Protein AF-A0AA35T4D6-F1 (afdb_monomer_lite)

Structure (mmCIF, N/CA/C/O backbone):
data_AF-A0AA35T4D6-F1
#
_entry.id   AF-A0AA35T4D6-F1
#
loop_
_atom_site.group_PDB
_atom_site.id
_atom_site.type_symbol
_atom_site.label_atom_id
_atom_site.label_alt_id
_atom_site.label_comp_id
_atom_site.label_asym_id
_atom_site.label_entity_id
_atom_site.label_seq_id
_atom_site.pdbx_PDB_ins_code
_atom_site.Cartn_x
_atom_site.Cartn_y
_atom_site.Cartn_z
_atom_site.occupancy
_atom_site.B_iso_or_equiv
_atom_site.auth_seq_id
_atom_site.auth_comp_id
_atom_site.auth_asym_id
_atom_site.auth_atom_id
_atom_site.pdbx_PDB_model_num
ATOM 1 N N . MET A 1 1 ? -11.145 1.810 -1.920 1.00 93.44 1 MET A N 1
ATOM 2 C CA . MET A 1 1 ? -11.276 2.247 -3.334 1.00 93.44 1 MET A CA 1
ATOM 3 C C . MET A 1 1 ? -11.750 3.684 -3.501 1.00 93.44 1 MET A C 1
ATOM 5 O O . MET A 1 1 ? -11.041 4.428 -4.152 1.00 93.44 1 MET A O 1
ATOM 9 N N . HIS A 1 2 ? -12.889 4.110 -2.936 1.00 95.44 2 HIS A N 1
ATOM 10 C CA . HIS A 1 2 ? -13.418 5.465 -3.185 1.00 95.44 2 HIS A CA 1
ATOM 11 C C . HIS A 1 2 ? -12.400 6.595 -2.932 1.00 95.44 2 HIS A C 1
ATOM 13 O O . HIS A 1 2 ? -12.218 7.430 -3.809 1.00 95.44 2 HIS A O 1
ATOM 19 N N . LEU A 1 3 ? -11.686 6.555 -1.796 1.00 96.50 3 LEU A N 1
ATOM 20 C CA . LEU A 1 3 ? -10.633 7.524 -1.456 1.00 96.50 3 LEU A CA 1
ATOM 21 C C . LEU A 1 3 ? -9.499 7.568 -2.492 1.00 96.50 3 LEU A C 1
ATOM 23 O O . LEU A 1 3 ? -9.105 8.649 -2.905 1.00 96.50 3 LEU A O 1
ATOM 27 N N . ASN A 1 4 ? -9.037 6.407 -2.971 1.00 97.81 4 ASN A N 1
ATOM 28 C CA . ASN A 1 4 ? -8.034 6.333 -4.039 1.00 97.81 4 ASN A CA 1
ATOM 29 C C . ASN A 1 4 ? -8.511 7.078 -5.297 1.00 97.81 4 ASN A C 1
ATOM 31 O O . ASN A 1 4 ? -7.788 7.923 -5.810 1.00 97.81 4 ASN A O 1
ATOM 35 N N . ASN A 1 5 ? -9.744 6.820 -5.746 1.00 94.56 5 ASN A N 1
ATOM 36 C CA . ASN A 1 5 ? -10.278 7.429 -6.967 1.00 94.56 5 ASN A CA 1
ATOM 37 C C . ASN A 1 5 ? -10.377 8.958 -6.866 1.00 94.56 5 ASN A C 1
ATOM 39 O O . ASN A 1 5 ? -10.036 9.657 -7.814 1.00 94.56 5 ASN A O 1
ATOM 43 N N . ILE A 1 6 ? -10.855 9.485 -5.733 1.00 94.81 6 ILE A N 1
ATOM 44 C CA . ILE A 1 6 ? -10.972 10.941 -5.546 1.00 94.81 6 ILE A CA 1
ATOM 45 C C . ILE A 1 6 ? -9.616 11.615 -5.299 1.00 94.81 6 ILE A C 1
ATOM 47 O O . ILE A 1 6 ? -9.487 12.800 -5.572 1.00 94.81 6 ILE A O 1
ATOM 51 N N . ALA A 1 7 ? -8.606 10.864 -4.849 1.00 93.38 7 ALA A N 1
ATOM 52 C CA . ALA A 1 7 ? -7.221 11.318 -4.707 1.00 93.38 7 ALA A CA 1
ATOM 53 C C . ALA A 1 7 ? -6.391 11.158 -5.997 1.00 93.38 7 ALA A C 1
ATOM 55 O O . ALA A 1 7 ? -5.165 11.102 -5.934 1.00 93.38 7 ALA A O 1
ATOM 56 N N . GLY A 1 8 ? -7.051 11.002 -7.152 1.00 91.31 8 GLY A N 1
ATOM 57 C CA . GLY A 1 8 ? -6.400 10.929 -8.463 1.00 91.31 8 GLY A CA 1
ATOM 58 C C . GLY A 1 8 ? -5.759 9.581 -8.808 1.00 91.31 8 GLY A C 1
ATOM 59 O O . GLY A 1 8 ? -5.183 9.442 -9.883 1.00 91.31 8 GLY A O 1
ATOM 60 N N . ARG A 1 9 ? -5.871 8.560 -7.947 1.00 95.25 9 ARG A N 1
ATOM 61 C CA . ARG A 1 9 ? -5.262 7.247 -8.203 1.00 95.25 9 ARG A CA 1
ATOM 62 C C . ARG A 1 9 ? -6.000 6.481 -9.291 1.00 95.25 9 ARG A C 1
ATOM 64 O O . ARG A 1 9 ? -7.231 6.498 -9.358 1.00 95.25 9 ARG A O 1
ATOM 71 N N . THR A 1 10 ? -5.252 5.748 -10.110 1.00 95.50 10 THR A N 1
ATOM 72 C CA . THR A 1 10 ? -5.794 5.055 -11.279 1.00 95.50 10 THR A CA 1
ATOM 73 C C . THR A 1 10 ? -4.974 3.831 -11.671 1.00 95.50 10 THR A C 1
ATOM 75 O O . THR A 1 10 ? -3.776 3.759 -11.429 1.00 95.50 10 THR A O 1
ATOM 78 N N . TYR A 1 11 ? -5.625 2.862 -12.314 1.00 95.06 11 TYR A N 1
ATOM 79 C CA . TYR A 1 11 ? -4.962 1.682 -12.878 1.00 95.06 11 TYR A CA 1
ATOM 80 C C . TYR A 1 11 ? -4.211 1.982 -14.186 1.00 95.06 11 TYR A C 1
ATOM 82 O O . TYR A 1 11 ? -3.393 1.179 -14.620 1.00 95.06 11 TYR A O 1
ATOM 90 N N . ASN A 1 12 ? -4.490 3.129 -14.817 1.00 94.81 12 ASN A N 1
ATOM 91 C CA . ASN A 1 12 ? -3.873 3.524 -16.087 1.00 94.81 12 ASN A CA 1
ATOM 92 C C . ASN A 1 12 ? -2.450 4.081 -15.928 1.00 94.81 12 ASN A C 1
ATOM 94 O O . ASN A 1 12 ? -1.718 4.151 -16.911 1.00 94.81 12 ASN A O 1
ATOM 98 N N . ASP A 1 13 ? -2.069 4.491 -14.718 1.00 92.38 13 ASP A N 1
ATOM 99 C CA . ASP A 1 13 ? -0.739 5.005 -14.399 1.00 92.38 13 ASP A CA 1
ATOM 100 C C . ASP A 1 13 ? -0.194 4.266 -13.173 1.00 92.38 13 ASP A C 1
ATOM 102 O O . ASP A 1 13 ? -0.667 4.454 -12.052 1.00 92.38 13 ASP A O 1
ATOM 106 N N . LEU A 1 14 ? 0.821 3.425 -13.386 1.00 93.94 14 LEU A N 1
ATOM 107 C CA . LEU A 1 14 ? 1.431 2.624 -12.322 1.00 93.94 14 LEU A CA 1
ATOM 108 C C . LEU A 1 14 ? 2.142 3.478 -11.261 1.00 93.94 14 LEU A C 1
ATOM 110 O O . LEU A 1 14 ? 2.320 3.022 -10.132 1.00 93.94 14 LEU A O 1
ATOM 114 N N . ASN A 1 15 ? 2.517 4.721 -11.578 1.00 90.88 15 ASN A N 1
ATOM 115 C CA . ASN A 1 15 ? 3.083 5.648 -10.595 1.00 90.88 15 ASN A CA 1
ATOM 116 C C . ASN A 1 15 ? 2.027 6.226 -9.649 1.00 90.88 15 ASN A C 1
ATOM 118 O O . ASN A 1 15 ? 2.357 6.663 -8.544 1.00 90.88 15 ASN A O 1
ATOM 122 N N . GLN A 1 16 ? 0.758 6.160 -10.052 1.00 93.69 16 GLN A N 1
ATOM 123 C CA . GLN A 1 16 ? -0.408 6.611 -9.298 1.00 93.69 16 GLN A CA 1
ATOM 124 C C . GLN A 1 16 ? -1.381 5.459 -9.037 1.00 93.69 16 GLN A C 1
ATOM 126 O O . GLN A 1 16 ? -2.598 5.655 -8.978 1.00 93.69 16 GLN A O 1
ATOM 131 N N . TYR A 1 17 ? -0.849 4.251 -8.862 1.00 97.31 17 TYR A N 1
ATOM 132 C CA . TYR A 1 17 ? -1.662 3.072 -8.604 1.00 97.31 17 TYR A CA 1
ATOM 133 C C . TYR A 1 17 ? -2.448 3.211 -7.287 1.00 97.31 17 TYR A C 1
ATOM 135 O O . TYR A 1 17 ? -1.981 3.872 -6.349 1.00 97.31 17 TYR A O 1
ATOM 143 N N . PRO A 1 18 ? -3.649 2.614 -7.174 1.00 98.56 18 PRO A N 1
ATOM 144 C CA . PRO A 1 18 ? -4.380 2.603 -5.915 1.00 98.56 18 PRO A CA 1
ATOM 145 C C . PRO A 1 18 ? -3.572 1.943 -4.789 1.00 98.56 18 PRO A C 1
ATOM 147 O O . PRO A 1 18 ? -2.977 0.886 -4.979 1.00 98.56 18 PRO A O 1
ATOM 150 N N . VAL A 1 19 ? -3.612 2.542 -3.599 1.00 98.50 19 VAL A N 1
ATOM 151 C CA . VAL A 1 19 ? -2.855 2.087 -2.422 1.00 98.50 19 VAL A CA 1
ATOM 152 C C . VAL A 1 19 ? -3.799 1.496 -1.386 1.00 98.50 19 VAL A C 1
ATOM 154 O O . VAL A 1 19 ? -4.868 2.060 -1.122 1.00 98.50 19 VAL A O 1
ATOM 157 N N . PHE A 1 20 ? -3.419 0.362 -0.803 1.00 98.69 20 PHE A N 1
ATOM 158 C CA . PHE A 1 20 ? -4.115 -0.308 0.291 1.00 98.69 20 PHE A CA 1
ATOM 159 C C . PHE A 1 20 ? -3.159 -0.566 1.456 1.00 98.69 20 PHE A C 1
ATOM 161 O O . PHE A 1 20 ? -1.968 -0.759 1.242 1.00 98.69 20 PHE A O 1
ATOM 168 N N . PRO A 1 21 ? -3.660 -0.584 2.697 1.00 98.50 21 PRO A N 1
ATOM 169 C CA . PRO A 1 21 ? -2.814 -0.849 3.844 1.00 98.50 21 PRO A CA 1
ATOM 170 C C . PRO A 1 21 ? -2.410 -2.324 3.899 1.00 98.50 21 PRO A C 1
ATOM 172 O O . PRO A 1 21 ? -3.234 -3.197 3.619 1.00 98.50 21 PRO A O 1
ATOM 175 N N . TRP A 1 22 ? -1.214 -2.616 4.408 1.00 98.56 22 TRP A N 1
ATOM 176 C CA . TRP A 1 22 ? -1.014 -3.880 5.129 1.00 98.56 22 TRP A CA 1
ATOM 177 C C . TRP A 1 22 ? -2.069 -4.007 6.236 1.00 98.56 22 TRP A C 1
ATOM 179 O O . TRP A 1 22 ? -2.434 -3.017 6.860 1.00 98.56 22 TRP A O 1
ATOM 189 N N . VAL A 1 23 ? -2.617 -5.192 6.487 1.00 98.50 23 VAL A N 1
ATOM 190 C CA . VAL A 1 23 ? -3.635 -5.366 7.544 1.00 98.50 23 VAL A CA 1
ATOM 191 C C . VAL A 1 23 ? -3.112 -6.257 8.655 1.00 98.50 23 VAL A C 1
ATOM 193 O O . VAL A 1 23 ? -3.221 -5.905 9.828 1.00 98.50 23 VAL A O 1
ATOM 196 N N . LEU A 1 24 ? -2.524 -7.383 8.267 1.00 98.31 24 LEU A N 1
ATOM 197 C CA . LEU A 1 24 ? -2.001 -8.396 9.169 1.00 98.31 24 LEU A CA 1
ATOM 198 C C . LEU A 1 24 ? -0.494 -8.224 9.379 1.00 98.31 24 LEU A C 1
ATOM 200 O O . LEU A 1 24 ? 0.199 -7.691 8.511 1.00 98.31 24 LEU A O 1
ATOM 204 N N . VAL A 1 25 ? -0.003 -8.710 10.518 1.00 97.25 25 VAL A N 1
ATOM 205 C CA . VAL A 1 25 ? 1.431 -8.805 10.843 1.00 97.25 25 VAL A CA 1
ATOM 206 C C . VAL A 1 25 ? 1.890 -10.238 11.112 1.00 97.25 25 VAL A C 1
ATOM 208 O O . VAL A 1 25 ? 3.095 -10.486 11.155 1.00 97.25 25 VAL A O 1
ATOM 211 N N . ASP A 1 26 ? 0.950 -11.173 11.278 1.00 96.69 26 ASP A N 1
ATOM 212 C CA . ASP A 1 26 ? 1.240 -12.589 11.486 1.00 96.69 26 ASP A CA 1
ATOM 213 C C . ASP A 1 26 ? 1.134 -13.383 10.178 1.00 96.69 26 ASP A C 1
ATOM 215 O O . ASP A 1 26 ? 0.049 -13.669 9.659 1.00 96.69 26 ASP A O 1
ATOM 219 N N . PHE A 1 27 ? 2.299 -13.756 9.657 1.00 97.12 27 PHE A N 1
ATOM 220 C CA . PHE A 1 27 ? 2.440 -14.576 8.457 1.00 97.12 27 PHE A CA 1
ATOM 221 C C . PHE A 1 27 ? 3.224 -15.875 8.717 1.00 97.12 27 PHE A C 1
ATOM 223 O O . PHE A 1 27 ? 3.594 -16.560 7.763 1.00 97.12 27 PHE A O 1
ATOM 230 N N . GLU A 1 28 ? 3.482 -16.221 9.985 1.00 95.88 28 GLU A N 1
ATOM 231 C CA . GLU A 1 28 ? 4.310 -17.377 10.371 1.00 95.88 28 GLU A CA 1
ATOM 232 C C . GLU A 1 28 ? 3.555 -18.431 11.195 1.00 95.88 28 GLU A C 1
ATOM 234 O O . GLU A 1 28 ? 3.942 -19.611 11.169 1.00 95.88 28 GLU A O 1
ATOM 239 N N . SER A 1 29 ? 2.496 -18.032 11.907 1.00 96.62 29 SER A N 1
ATOM 240 C CA . SER A 1 29 ? 1.661 -18.943 12.692 1.00 96.62 29 SER A CA 1
ATOM 241 C C . SER A 1 29 ? 0.913 -19.948 11.816 1.00 96.62 29 SER A C 1
ATOM 243 O O . SER A 1 29 ? 0.544 -19.662 10.676 1.00 96.62 29 SER A O 1
ATOM 245 N N . GLU A 1 30 ? 0.676 -21.140 12.370 1.00 96.81 30 GLU A N 1
ATOM 246 C CA . GLU A 1 30 ? -0.099 -22.207 11.714 1.00 96.81 30 GLU A CA 1
ATOM 247 C C . GLU A 1 30 ? -1.586 -21.841 11.578 1.00 96.81 30 GLU A C 1
ATOM 249 O O . GLU A 1 30 ? -2.239 -22.234 10.616 1.00 96.81 30 GLU A O 1
ATOM 254 N N . GLU A 1 31 ? -2.115 -21.067 12.527 1.00 96.00 31 GLU A N 1
ATOM 255 C CA . GLU A 1 31 ? -3.498 -20.595 12.552 1.00 96.00 31 GLU A CA 1
ATOM 256 C C . GLU A 1 31 ? -3.521 -19.079 12.766 1.00 96.00 31 GLU A C 1
ATOM 258 O O . GLU A 1 31 ? -2.655 -18.534 13.452 1.00 96.00 31 GLU A O 1
ATOM 263 N N . LEU A 1 32 ? -4.520 -18.407 12.188 1.00 97.00 32 LEU A N 1
ATOM 264 C CA . LEU A 1 32 ? -4.717 -16.965 12.318 1.00 97.00 32 LEU A CA 1
ATOM 265 C C . LEU A 1 32 ? -6.018 -16.675 13.073 1.00 97.00 32 LEU A C 1
ATOM 267 O O . LEU A 1 32 ? -7.109 -16.944 12.566 1.00 97.00 32 LEU A O 1
ATOM 271 N N . ASP A 1 33 ? -5.905 -16.076 14.258 1.00 95.44 33 ASP A N 1
ATOM 272 C CA . ASP A 1 33 ? -7.053 -15.636 15.052 1.00 95.44 33 ASP A CA 1
ATOM 273 C C . ASP A 1 33 ? -7.334 -14.142 14.830 1.00 95.44 33 ASP A C 1
ATOM 275 O O . ASP A 1 33 ? -6.686 -13.271 15.404 1.00 95.44 33 ASP A O 1
ATOM 279 N N . LEU A 1 34 ? -8.350 -13.834 14.019 1.00 95.19 34 LEU A N 1
ATOM 280 C CA . LEU A 1 34 ? -8.781 -12.453 13.756 1.00 95.19 34 LEU A CA 1
ATOM 281 C C . LEU A 1 34 ? -9.451 -11.770 14.962 1.00 95.19 34 LEU A C 1
ATOM 283 O O . LEU A 1 34 ? -9.830 -10.601 14.862 1.00 95.19 34 LEU A O 1
ATOM 287 N N . THR A 1 35 ? -9.641 -12.475 16.081 1.00 93.81 35 THR A N 1
ATOM 288 C CA . THR A 1 35 ? -10.112 -11.877 17.336 1.00 93.81 35 THR A CA 1
ATOM 289 C C . THR A 1 35 ? -8.975 -11.339 18.200 1.00 93.81 35 THR A C 1
ATOM 291 O O . THR A 1 35 ? -9.238 -10.503 19.066 1.00 93.81 35 THR A O 1
ATOM 294 N N . ASP A 1 36 ? -7.729 -11.750 17.942 1.00 96.44 36 ASP A N 1
ATOM 295 C CA . ASP A 1 36 ? -6.546 -11.227 18.618 1.00 96.44 36 ASP A CA 1
ATOM 296 C C . ASP A 1 36 ? -6.116 -9.888 17.989 1.00 96.44 36 ASP A C 1
ATOM 298 O O . ASP A 1 36 ? -5.698 -9.851 16.833 1.00 96.44 36 ASP A O 1
ATOM 302 N N . PRO A 1 37 ? -6.150 -8.759 18.722 1.00 95.25 37 PRO A N 1
ATOM 303 C CA . PRO A 1 37 ? -5.627 -7.489 18.223 1.00 95.25 37 PRO A CA 1
ATOM 304 C C . PRO A 1 37 ? -4.150 -7.551 17.803 1.00 95.25 37 PRO A C 1
ATOM 306 O O . PRO A 1 37 ? -3.723 -6.731 16.994 1.00 95.25 37 PRO A O 1
ATOM 309 N N . GLY A 1 38 ? -3.372 -8.494 18.347 1.00 96.50 38 GLY A N 1
ATOM 310 C CA . GLY A 1 38 ? -1.945 -8.659 18.078 1.00 96.50 38 GLY A CA 1
ATOM 311 C C . GLY A 1 38 ? -1.604 -9.107 16.656 1.00 96.50 38 GLY A C 1
ATOM 312 O O . GLY A 1 38 ? -0.477 -8.877 16.219 1.00 96.50 38 GLY A O 1
ATOM 313 N N . VAL A 1 39 ? -2.554 -9.687 15.911 1.00 97.50 39 VAL A N 1
ATOM 314 C CA . VAL A 1 39 ? -2.317 -10.098 14.514 1.00 97.50 39 VAL A CA 1
ATOM 315 C C . VAL A 1 39 ? -2.481 -8.953 13.519 1.00 97.50 39 VAL A C 1
ATOM 317 O O . VAL A 1 39 ? -2.137 -9.110 12.346 1.00 97.50 39 VAL A O 1
ATOM 320 N N . PHE A 1 40 ? -2.995 -7.803 13.959 1.00 98.44 40 PHE A N 1
ATOM 321 C CA . PHE A 1 40 ? -3.205 -6.627 13.123 1.00 98.44 40 PHE A CA 1
ATOM 322 C C . PHE A 1 40 ? -2.068 -5.627 13.278 1.00 98.44 40 PHE A C 1
ATOM 324 O O . PHE A 1 40 ? -1.476 -5.473 14.346 1.00 98.44 40 PHE A O 1
ATOM 331 N N . ARG A 1 41 ? -1.786 -4.894 12.203 1.00 97.44 41 ARG A N 1
ATOM 332 C CA . ARG A 1 41 ? -0.792 -3.824 12.262 1.00 97.44 41 ARG A CA 1
ATOM 333 C C . ARG A 1 41 ? -1.311 -2.615 13.037 1.00 97.44 41 ARG A C 1
ATOM 335 O O . ARG A 1 41 ? -2.517 -2.383 13.134 1.00 97.44 41 ARG A O 1
ATOM 342 N N . ASP A 1 42 ? -0.393 -1.761 13.469 1.00 98.12 42 ASP A N 1
ATOM 343 C CA . ASP A 1 42 ? -0.746 -0.467 14.041 1.00 98.12 42 ASP A CA 1
ATOM 344 C C . ASP A 1 42 ? -1.064 0.539 12.918 1.00 98.12 42 ASP A C 1
ATOM 346 O O . ASP A 1 42 ? -0.173 1.056 12.236 1.00 98.12 42 ASP A O 1
ATOM 350 N N . PHE A 1 43 ? -2.355 0.828 12.724 1.00 98.56 43 PHE A N 1
ATOM 351 C CA . PHE A 1 43 ? -2.842 1.783 11.719 1.00 98.56 43 PHE A CA 1
ATOM 352 C C . PHE A 1 43 ? -2.512 3.245 12.052 1.00 98.56 43 PHE A C 1
ATOM 354 O O . PHE A 1 43 ? -2.643 4.103 11.179 1.00 98.56 43 PHE A O 1
ATOM 361 N N . THR A 1 44 ? -2.077 3.551 13.280 1.00 98.19 44 THR A N 1
ATOM 362 C CA . THR A 1 44 ? -1.653 4.908 13.665 1.00 98.19 44 THR A CA 1
ATOM 363 C C . THR A 1 44 ? -0.261 5.263 13.160 1.00 98.19 44 THR A C 1
ATOM 365 O O . THR A 1 44 ? 0.098 6.445 13.152 1.00 98.19 44 THR A O 1
ATOM 368 N N . LYS A 1 45 ? 0.494 4.257 12.706 1.00 98.00 45 LYS A N 1
ATOM 369 C CA . LYS A 1 45 ? 1.861 4.385 12.217 1.00 98.00 45 LYS A CA 1
ATOM 370 C C . LYS A 1 45 ? 1.960 4.064 10.723 1.00 98.00 45 LYS A C 1
ATOM 372 O O . LYS A 1 45 ? 1.238 3.191 10.227 1.00 98.00 45 LYS A O 1
ATOM 377 N N . PRO A 1 46 ? 2.882 4.714 9.996 1.00 97.50 46 PRO A N 1
ATOM 378 C CA . PRO A 1 46 ? 3.214 4.307 8.639 1.00 97.50 46 PRO A CA 1
ATOM 379 C C . PRO A 1 46 ? 3.863 2.920 8.634 1.00 97.50 46 PRO A C 1
ATOM 381 O O . PRO A 1 46 ? 4.405 2.455 9.644 1.00 97.50 46 PRO A O 1
ATOM 384 N N . VAL A 1 47 ? 3.817 2.243 7.487 1.00 97.19 47 VAL A N 1
ATOM 385 C CA . VAL A 1 47 ? 4.325 0.869 7.358 1.00 97.19 47 VAL A CA 1
ATOM 386 C C . VAL A 1 47 ? 5.826 0.764 7.683 1.00 97.19 47 VAL A C 1
ATOM 388 O O . VAL A 1 47 ? 6.254 -0.171 8.353 1.00 97.19 47 VAL A O 1
ATOM 391 N N . GLY A 1 48 ? 6.617 1.787 7.341 1.00 95.62 48 GLY A N 1
ATOM 392 C CA . GLY A 1 48 ? 8.051 1.862 7.653 1.00 95.62 48 GLY A CA 1
ATOM 393 C C . GLY A 1 48 ? 8.395 2.127 9.126 1.00 95.62 48 GLY A C 1
ATOM 394 O O . GLY A 1 48 ? 9.564 2.305 9.458 1.00 95.62 48 GLY A O 1
ATOM 395 N N . SER A 1 49 ? 7.404 2.217 10.017 1.00 96.31 49 SER A N 1
ATOM 396 C CA . SER A 1 49 ? 7.591 2.520 11.448 1.00 96.31 49 SER A CA 1
ATOM 397 C C . SER A 1 49 ? 6.825 1.573 12.371 1.00 96.31 49 SER A C 1
ATOM 399 O O . SER A 1 49 ? 6.578 1.892 13.531 1.00 96.31 49 SER A O 1
ATOM 401 N N . GLN A 1 50 ? 6.447 0.395 11.874 1.00 96.81 50 GLN A N 1
ATOM 402 C CA . GLN A 1 50 ? 5.758 -0.617 12.680 1.00 96.81 50 GLN A CA 1
ATOM 403 C C . GLN A 1 50 ? 6.670 -1.182 13.779 1.00 96.81 50 GLN A C 1
ATOM 405 O O . GLN A 1 50 ? 6.232 -1.371 14.912 1.00 96.81 50 GLN A O 1
ATOM 410 N N . ASN A 1 51 ? 7.955 -1.389 13.475 1.00 97.38 51 ASN A N 1
ATOM 411 C CA . ASN A 1 51 ? 8.949 -1.833 14.446 1.00 97.38 51 ASN A CA 1
ATOM 412 C C . ASN A 1 51 ? 9.491 -0.637 15.258 1.00 97.38 51 ASN A C 1
ATOM 414 O O . ASN A 1 51 ? 10.108 0.252 14.666 1.00 97.38 51 ASN A O 1
ATOM 418 N N . PRO A 1 52 ? 9.344 -0.614 16.599 1.00 96.56 52 PRO A N 1
ATOM 419 C CA . PRO A 1 52 ? 9.789 0.508 17.432 1.00 96.56 52 PRO A CA 1
ATOM 420 C C . PRO A 1 52 ? 11.290 0.814 17.339 1.00 96.56 52 PRO A C 1
ATOM 422 O O . PRO A 1 52 ? 11.687 1.975 17.423 1.00 96.56 52 PRO A O 1
ATOM 425 N N . VAL A 1 53 ? 12.126 -0.213 17.150 1.00 97.25 53 VAL A N 1
ATOM 426 C CA . VAL A 1 53 ? 13.581 -0.040 17.001 1.00 97.25 53 VAL A CA 1
ATOM 427 C C . VAL A 1 53 ? 13.880 0.687 15.692 1.00 97.25 53 VAL A C 1
ATOM 429 O O . VAL A 1 53 ? 14.646 1.648 15.670 1.00 97.25 53 VAL A O 1
ATOM 432 N N . ILE A 1 54 ? 13.217 0.272 14.612 1.00 96.56 54 ILE A N 1
ATOM 433 C CA . ILE A 1 54 ? 13.364 0.895 13.295 1.00 96.56 54 ILE A CA 1
ATOM 434 C C . ILE A 1 54 ? 12.792 2.312 13.291 1.00 96.56 54 ILE A C 1
ATOM 436 O O . ILE A 1 54 ? 13.445 3.217 12.775 1.00 96.56 54 ILE A O 1
ATOM 440 N N . GLU A 1 55 ? 11.631 2.535 13.913 1.00 96.81 55 GLU A N 1
ATOM 441 C CA . GLU A 1 55 ? 11.035 3.867 14.071 1.00 96.81 55 GLU A CA 1
ATOM 442 C C . GLU A 1 55 ? 12.026 4.835 14.729 1.00 96.81 55 GLU A C 1
ATOM 444 O O . GLU A 1 55 ? 12.226 5.948 14.239 1.00 96.81 55 GLU A O 1
ATOM 449 N N . GLN A 1 56 ? 12.698 4.409 15.803 1.00 96.88 56 GLN A N 1
ATOM 450 C CA . GLN A 1 56 ? 13.708 5.231 16.461 1.00 96.88 56 GLN A CA 1
ATOM 451 C C . GLN A 1 56 ? 14.857 5.586 15.506 1.00 96.88 56 GLN A C 1
ATOM 453 O O . GLN A 1 56 ? 15.194 6.763 15.373 1.00 96.88 56 GLN A O 1
ATOM 458 N N . THR A 1 57 ? 15.409 4.604 14.788 1.00 95.75 57 THR A N 1
ATOM 459 C CA . THR A 1 57 ? 16.486 4.841 13.813 1.00 95.75 57 THR A CA 1
ATOM 460 C C . THR A 1 57 ? 16.044 5.760 12.667 1.00 95.75 57 THR A C 1
ATOM 462 O O . THR A 1 57 ? 16.838 6.542 12.147 1.00 95.75 57 THR A O 1
ATOM 465 N N . VAL A 1 58 ? 14.783 5.686 12.236 1.00 95.75 58 VAL A N 1
ATOM 466 C CA . VAL A 1 58 ? 14.216 6.585 11.218 1.00 95.75 58 VAL A CA 1
ATOM 467 C C . VAL A 1 58 ? 14.086 8.013 11.765 1.00 95.75 58 VAL A C 1
ATOM 469 O O . VAL A 1 58 ? 14.477 8.967 11.093 1.00 95.75 58 VAL A O 1
ATOM 472 N N . ARG A 1 59 ? 13.618 8.183 13.008 1.00 96.12 59 ARG A N 1
ATOM 473 C CA . ARG A 1 59 ? 13.521 9.496 13.673 1.00 96.12 59 ARG A CA 1
ATOM 474 C C . ARG A 1 59 ? 14.885 10.135 13.936 1.00 96.12 59 ARG A C 1
ATOM 476 O O . ARG A 1 59 ? 14.999 11.357 13.890 1.00 96.12 59 ARG A O 1
ATOM 483 N N . GLU A 1 60 ? 15.904 9.343 14.250 1.00 95.69 60 GLU A N 1
ATOM 484 C CA . GLU A 1 60 ? 17.283 9.821 14.419 1.00 95.69 60 GLU A CA 1
ATOM 485 C C . GLU A 1 60 ? 17.850 10.313 13.085 1.00 95.69 60 GLU A C 1
ATOM 487 O O . GLU A 1 60 ? 18.276 11.465 12.997 1.00 95.69 60 GLU A O 1
ATOM 492 N N . ARG A 1 61 ? 17.714 9.509 12.021 1.00 93.44 61 ARG A N 1
ATOM 493 C CA . ARG A 1 61 ? 18.096 9.907 10.658 1.00 93.44 61 ARG A CA 1
ATOM 494 C C . ARG A 1 61 ? 17.403 11.190 10.210 1.00 93.44 61 ARG A C 1
ATOM 496 O O . ARG A 1 61 ? 18.073 12.069 9.690 1.00 93.44 61 ARG A O 1
ATOM 503 N N . TYR A 1 62 ? 16.105 11.344 10.476 1.00 94.56 62 TYR A N 1
ATOM 504 C CA . TYR A 1 62 ? 15.372 12.579 10.171 1.00 94.56 62 TYR A CA 1
ATOM 505 C C . TYR A 1 62 ? 15.961 13.817 10.866 1.00 94.56 62 TYR A C 1
ATOM 507 O O . TYR A 1 62 ? 15.960 14.908 10.306 1.00 94.56 62 TYR A O 1
ATOM 515 N N . LYS A 1 63 ? 16.472 13.684 12.096 1.00 94.12 63 LYS A N 1
ATOM 516 C CA . LYS A 1 63 ? 17.066 14.819 12.823 1.00 94.12 63 LYS A CA 1
ATOM 517 C C . LYS A 1 63 ? 18.416 15.221 12.239 1.00 94.12 63 LYS A C 1
ATOM 519 O O . LYS A 1 63 ? 18.679 16.421 12.140 1.00 94.12 63 LYS A O 1
ATOM 524 N N . GLU A 1 64 ? 19.237 14.232 11.897 1.00 91.50 64 GLU A N 1
ATOM 525 C CA . GLU A 1 64 ? 20.616 14.400 11.427 1.00 91.50 64 GLU A CA 1
ATOM 526 C C . GLU A 1 64 ? 20.708 14.776 9.948 1.00 91.50 64 GLU A C 1
ATOM 528 O O . GLU A 1 64 ? 21.582 15.550 9.561 1.00 91.50 64 GLU A O 1
ATOM 533 N N . PHE A 1 65 ? 19.814 14.231 9.127 1.00 88.31 65 PHE A N 1
ATOM 534 C CA . PHE A 1 65 ? 19.768 14.483 7.698 1.00 88.31 65 PHE A CA 1
ATOM 535 C C . PHE A 1 65 ? 19.088 15.824 7.422 1.00 88.31 65 PHE A C 1
ATOM 537 O O . PHE A 1 65 ? 17.971 16.071 7.876 1.00 88.31 65 PHE A O 1
ATOM 544 N N . ASP A 1 66 ? 19.769 16.689 6.678 1.00 86.06 66 ASP A N 1
ATOM 545 C CA . ASP A 1 66 ? 19.223 17.950 6.185 1.00 86.06 66 ASP A CA 1
ATOM 546 C C . ASP A 1 66 ? 19.814 18.226 4.805 1.00 86.06 66 ASP A C 1
ATOM 548 O O . ASP A 1 66 ? 20.984 18.598 4.675 1.00 86.06 66 ASP A O 1
ATOM 552 N N . ASP A 1 67 ? 19.031 17.947 3.766 1.00 87.81 67 ASP A N 1
ATOM 553 C CA . ASP A 1 67 ? 19.444 18.204 2.395 1.00 87.81 67 ASP A CA 1
ATOM 554 C C . ASP A 1 67 ? 19.151 19.670 2.030 1.00 87.81 67 ASP A C 1
ATOM 556 O O . ASP A 1 67 ? 18.027 20.133 2.231 1.00 87.81 67 ASP A O 1
ATOM 560 N N . PRO A 1 68 ? 20.115 20.421 1.468 1.00 84.19 68 PRO A N 1
ATOM 561 C CA . PRO A 1 68 ? 19.926 21.838 1.161 1.00 84.19 68 PRO A CA 1
ATOM 562 C C . PRO A 1 68 ? 18.853 22.103 0.094 1.00 84.19 68 PRO A C 1
ATOM 564 O O . PRO A 1 68 ? 18.386 23.236 -0.019 1.00 84.19 68 PRO A O 1
ATOM 567 N N . THR A 1 69 ? 18.471 21.094 -0.691 1.00 79.38 69 THR A N 1
ATOM 568 C CA . THR A 1 69 ? 17.465 21.199 -1.751 1.00 79.38 69 THR A CA 1
ATOM 569 C C . THR A 1 69 ? 16.150 20.539 -1.345 1.00 79.38 69 THR A C 1
ATOM 571 O O . THR A 1 69 ? 15.092 21.140 -1.505 1.00 79.38 69 THR A O 1
ATOM 574 N N . MET A 1 70 ? 16.197 19.320 -0.807 1.00 81.81 70 MET A N 1
ATOM 575 C CA . MET A 1 70 ? 15.004 18.522 -0.491 1.00 81.81 70 MET A CA 1
ATOM 576 C C . MET A 1 70 ? 14.515 18.687 0.954 1.00 81.81 70 MET A C 1
ATOM 578 O O . MET A 1 70 ? 13.406 18.264 1.279 1.00 81.81 70 MET A O 1
ATOM 582 N N . GLY A 1 71 ? 15.329 19.264 1.836 1.00 88.50 71 GLY A N 1
ATOM 583 C CA . GLY A 1 71 ? 15.055 19.314 3.267 1.00 88.50 71 GLY A CA 1
ATOM 584 C C . GLY A 1 71 ? 15.070 17.929 3.921 1.00 88.50 71 GLY A C 1
ATOM 585 O O . GLY A 1 71 ? 15.774 17.008 3.495 1.00 88.50 71 GLY A O 1
ATOM 586 N N . LYS A 1 72 ? 14.289 17.788 4.996 1.00 93.88 72 LYS A N 1
ATOM 587 C CA . LYS A 1 72 ? 14.261 16.593 5.848 1.00 93.88 72 LYS A CA 1
ATOM 588 C C . LYS A 1 72 ? 13.132 15.651 5.457 1.00 93.88 72 LYS A C 1
ATOM 590 O O . LYS A 1 72 ? 12.002 16.080 5.247 1.00 93.88 72 LYS A O 1
ATOM 595 N N . PHE A 1 73 ? 13.415 14.352 5.452 1.00 94.44 73 PHE A N 1
ATOM 596 C CA . PHE A 1 73 ? 12.415 13.308 5.241 1.00 94.44 73 PHE A CA 1
ATOM 597 C C . PHE A 1 73 ? 12.744 12.052 6.051 1.00 94.44 73 PHE A C 1
ATOM 599 O O . PHE A 1 73 ? 13.899 11.790 6.384 1.00 94.44 73 PHE A O 1
ATOM 606 N N . HIS A 1 74 ? 11.714 11.288 6.409 1.00 95.56 74 HIS A N 1
ATOM 607 C CA . HIS A 1 74 ? 11.851 10.008 7.105 1.00 95.56 74 HIS A CA 1
ATOM 608 C C . HIS A 1 74 ? 12.181 8.886 6.117 1.00 95.56 74 HIS A C 1
ATOM 610 O O . HIS A 1 74 ? 13.032 8.042 6.397 1.00 95.56 74 HIS A O 1
ATOM 616 N N . PHE A 1 75 ? 11.535 8.900 4.946 1.00 94.19 75 PHE A N 1
ATOM 617 C CA . PHE A 1 75 ? 11.656 7.841 3.949 1.00 94.19 75 PHE A CA 1
ATOM 618 C C . PHE A 1 75 ? 12.088 8.394 2.593 1.00 94.19 75 PHE A C 1
ATOM 620 O O . PHE A 1 75 ? 11.432 9.261 2.016 1.00 94.19 75 PHE A O 1
ATOM 627 N N . GLY A 1 76 ? 13.210 7.875 2.086 1.00 90.56 76 GLY A N 1
ATOM 628 C CA . GLY A 1 76 ? 13.673 8.169 0.730 1.00 90.56 76 GLY A CA 1
ATOM 629 C C . GLY A 1 76 ? 12.897 7.391 -0.332 1.00 90.56 76 GLY A C 1
ATOM 630 O O . GLY A 1 76 ? 12.716 7.887 -1.432 1.00 90.56 76 GLY A O 1
ATOM 631 N N . SER A 1 77 ? 12.412 6.195 -0.004 1.00 91.12 77 SER A N 1
ATOM 632 C CA . SER A 1 77 ? 11.513 5.390 -0.834 1.00 91.12 77 SER A CA 1
ATOM 633 C C . SER A 1 77 ? 10.051 5.739 -0.547 1.00 91.12 77 SER A C 1
ATOM 635 O O . SER A 1 77 ? 9.714 6.198 0.544 1.00 91.12 77 SER A O 1
ATOM 637 N N . HIS A 1 78 ? 9.175 5.511 -1.524 1.00 95.38 78 HIS A N 1
ATOM 638 C CA . HIS A 1 78 ? 7.740 5.750 -1.386 1.00 95.38 78 HIS A CA 1
ATOM 639 C C . HIS A 1 78 ? 6.963 4.436 -1.228 1.00 95.38 78 HIS A C 1
ATOM 641 O O . HIS A 1 78 ? 7.387 3.389 -1.723 1.00 95.38 78 HIS A O 1
ATOM 647 N N . TYR A 1 79 ? 5.799 4.496 -0.578 1.00 96.56 79 TYR A N 1
ATOM 648 C CA . TYR A 1 79 ? 4.944 3.326 -0.350 1.00 96.56 79 TYR A CA 1
ATOM 649 C C . TYR A 1 79 ? 4.175 2.852 -1.587 1.00 96.56 79 T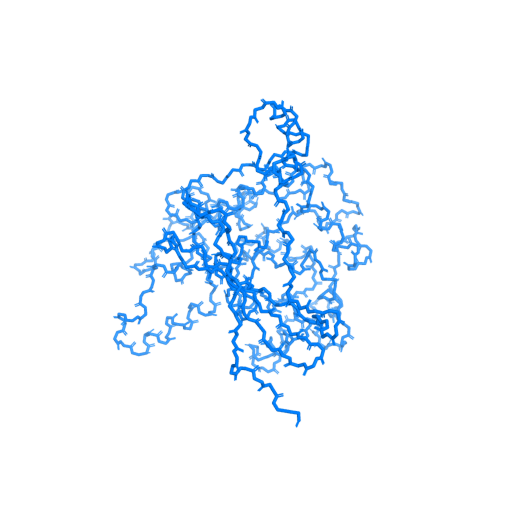YR A C 1
ATOM 651 O O . TYR A 1 79 ? 3.607 1.765 -1.569 1.00 96.56 79 TYR A O 1
ATOM 659 N N . SER A 1 80 ? 4.146 3.659 -2.649 1.00 95.44 80 SER A N 1
ATOM 660 C CA . SER A 1 80 ? 3.476 3.353 -3.915 1.00 95.44 80 SER A CA 1
ATOM 661 C C . SER A 1 80 ? 4.258 3.920 -5.095 1.00 95.44 80 SER A C 1
ATOM 663 O O . SER A 1 80 ? 4.416 5.135 -5.206 1.00 95.44 80 SER A O 1
ATOM 665 N N . ASN A 1 81 ? 4.743 3.052 -5.974 1.00 93.75 81 ASN A N 1
ATOM 666 C CA . ASN A 1 81 ? 5.413 3.409 -7.223 1.00 93.75 81 ASN A CA 1
ATOM 667 C C . ASN A 1 81 ? 5.272 2.265 -8.236 1.00 93.75 81 ASN A C 1
ATOM 669 O O . ASN A 1 81 ? 4.944 1.137 -7.854 1.00 93.75 81 ASN A O 1
ATOM 673 N N . ALA A 1 82 ? 5.562 2.540 -9.511 1.00 94.88 82 ALA A N 1
ATOM 674 C CA . ALA A 1 82 ? 5.422 1.543 -10.568 1.00 94.88 82 ALA A CA 1
ATOM 675 C C . ALA A 1 82 ? 6.253 0.279 -10.305 1.00 94.88 82 ALA A C 1
ATOM 677 O O . ALA A 1 82 ? 5.751 -0.830 -10.473 1.00 94.88 82 ALA A O 1
ATOM 678 N N . ALA A 1 83 ? 7.492 0.425 -9.823 1.00 94.50 83 ALA A N 1
ATOM 679 C CA . ALA A 1 83 ? 8.355 -0.712 -9.508 1.00 94.50 83 ALA A CA 1
ATOM 680 C C . ALA A 1 83 ? 7.755 -1.627 -8.423 1.00 94.50 83 ALA A C 1
ATOM 682 O O . ALA A 1 83 ? 7.884 -2.845 -8.512 1.00 94.50 83 ALA A O 1
ATOM 683 N N . GLY A 1 84 ? 7.067 -1.067 -7.425 1.00 95.75 84 GLY A N 1
ATOM 684 C CA . GLY A 1 84 ? 6.361 -1.817 -6.386 1.00 95.75 84 GLY A CA 1
ATOM 685 C C . GLY A 1 84 ? 5.149 -2.577 -6.923 1.00 95.75 84 GLY A C 1
ATOM 686 O O . GLY A 1 84 ? 4.960 -3.743 -6.581 1.00 95.75 84 GLY A O 1
ATOM 687 N N . VAL A 1 85 ? 4.370 -1.961 -7.816 1.00 97.56 85 VAL A N 1
ATOM 688 C CA . VAL A 1 85 ? 3.236 -2.630 -8.478 1.00 97.56 85 VAL A CA 1
ATOM 689 C C . VAL A 1 85 ? 3.728 -3.796 -9.335 1.00 97.56 85 VAL A C 1
ATOM 691 O O . VAL A 1 85 ? 3.223 -4.911 -9.215 1.00 97.56 85 VAL A O 1
ATOM 694 N N . LEU A 1 86 ? 4.762 -3.562 -10.149 1.00 97.50 86 LEU A N 1
ATOM 695 C CA . LEU A 1 86 ? 5.380 -4.590 -10.989 1.00 97.50 86 LEU A CA 1
ATOM 696 C C . LEU A 1 86 ? 6.012 -5.709 -10.155 1.00 97.50 86 LEU A C 1
ATOM 698 O O . LEU A 1 86 ? 5.892 -6.876 -10.516 1.00 97.50 86 LEU A O 1
ATOM 702 N N . HIS A 1 87 ? 6.615 -5.376 -9.011 1.00 97.06 87 HIS A N 1
ATOM 703 C CA . HIS A 1 87 ? 7.146 -6.358 -8.069 1.00 97.06 87 HIS A CA 1
ATOM 704 C C . HIS A 1 87 ? 6.058 -7.324 -7.582 1.00 97.06 87 HIS A C 1
ATOM 706 O O . HIS A 1 87 ? 6.275 -8.534 -7.612 1.00 97.06 87 HIS A O 1
ATOM 712 N N . TYR A 1 88 ? 4.883 -6.823 -7.182 1.00 98.44 88 TYR A N 1
ATOM 713 C CA . TYR A 1 88 ? 3.780 -7.683 -6.742 1.00 98.44 88 TYR A CA 1
ATOM 714 C C . TYR A 1 88 ? 3.146 -8.469 -7.893 1.00 98.44 88 TYR A C 1
ATOM 716 O O . TYR A 1 88 ? 2.876 -9.659 -7.748 1.00 98.44 88 TYR A O 1
ATOM 724 N N . LEU A 1 89 ? 2.930 -7.829 -9.044 1.00 98.56 89 LEU A N 1
ATOM 725 C CA . LEU A 1 89 ? 2.163 -8.398 -10.155 1.00 98.56 89 LEU A CA 1
ATOM 726 C C . LEU A 1 89 ? 3.019 -9.112 -11.209 1.00 98.56 89 LEU A C 1
ATOM 728 O O . LEU A 1 89 ? 2.497 -9.487 -12.252 1.00 98.56 89 LEU A O 1
ATOM 732 N N . ILE A 1 90 ? 4.304 -9.365 -10.938 1.00 97.88 90 ILE A N 1
ATOM 733 C CA . ILE A 1 90 ? 5.275 -9.952 -11.882 1.00 97.88 90 ILE A CA 1
ATOM 734 C C . ILE A 1 90 ? 4.805 -11.250 -12.571 1.00 97.88 90 ILE A C 1
ATOM 736 O O . ILE A 1 90 ? 5.277 -11.574 -13.659 1.00 97.88 90 ILE A O 1
ATOM 740 N N . ARG A 1 91 ? 3.867 -11.993 -11.968 1.00 98.19 91 ARG A N 1
ATOM 741 C CA . ARG A 1 91 ? 3.308 -13.256 -12.492 1.00 98.19 91 ARG A CA 1
ATOM 742 C C . ARG A 1 91 ? 2.112 -13.076 -13.439 1.00 98.19 91 ARG A C 1
ATOM 744 O O . ARG A 1 91 ? 1.660 -14.061 -14.021 1.00 98.19 91 ARG A O 1
ATOM 751 N N . LEU A 1 92 ? 1.612 -11.853 -13.611 1.00 98.12 92 LEU A N 1
ATOM 752 C CA . LEU A 1 92 ? 0.459 -11.536 -14.454 1.00 98.12 92 LEU A CA 1
ATOM 753 C C . LEU A 1 92 ? 0.854 -10.647 -15.630 1.00 98.12 92 LEU A C 1
ATOM 755 O O . LEU A 1 92 ? 1.528 -9.636 -15.460 1.00 98.12 92 LEU A O 1
ATOM 759 N N . GLU A 1 93 ? 0.351 -10.960 -16.821 1.00 97.44 93 GLU A N 1
ATOM 760 C CA . GLU A 1 93 ? 0.409 -10.017 -17.942 1.00 97.44 93 GLU A CA 1
ATOM 761 C C . GLU A 1 93 ? -0.652 -8.913 -17.782 1.00 97.44 93 GLU A C 1
ATOM 763 O O . GLU A 1 93 ? -1.738 -9.185 -17.260 1.00 97.44 93 GLU A O 1
ATOM 768 N N . PRO A 1 94 ? -0.383 -7.669 -18.231 1.00 97.19 94 PRO A N 1
ATOM 769 C CA . PRO A 1 94 ? 0.822 -7.202 -18.936 1.00 97.19 94 PRO A CA 1
ATOM 770 C C . PRO A 1 94 ? 2.012 -6.830 -18.019 1.00 97.19 94 PRO A C 1
ATOM 772 O O . PRO A 1 94 ? 3.028 -6.319 -18.489 1.00 97.19 94 PRO A O 1
ATOM 775 N N . PHE A 1 95 ? 1.897 -7.023 -16.701 1.00 98.38 95 PHE A N 1
ATOM 776 C CA . PHE A 1 95 ? 2.896 -6.578 -15.721 1.00 98.38 95 PHE A CA 1
ATOM 777 C C . PHE A 1 95 ? 4.217 -7.347 -15.820 1.00 98.38 95 PHE A C 1
ATOM 779 O O . PHE A 1 95 ? 5.273 -6.762 -15.595 1.00 98.38 95 PHE A O 1
ATOM 786 N N . THR A 1 96 ? 4.184 -8.623 -16.211 1.00 98.12 96 THR A N 1
ATOM 787 C CA . THR A 1 96 ? 5.390 -9.400 -16.525 1.00 98.12 96 THR A CA 1
ATOM 788 C C . THR A 1 96 ? 6.214 -8.717 -17.619 1.00 98.12 96 THR A C 1
ATOM 790 O O . THR A 1 96 ? 7.402 -8.459 -17.418 1.00 98.12 96 THR A O 1
ATOM 793 N N . SER A 1 97 ? 5.585 -8.367 -18.747 1.00 97.94 97 SER A N 1
ATOM 794 C CA . SER A 1 97 ? 6.254 -7.668 -19.851 1.00 97.94 97 SER A CA 1
ATOM 795 C C . SER A 1 97 ? 6.826 -6.316 -19.406 1.00 97.94 97 SER A C 1
ATOM 797 O O . SER A 1 97 ? 7.997 -6.024 -19.643 1.00 97.94 97 SER A O 1
ATOM 799 N N . LEU A 1 98 ? 6.041 -5.528 -18.665 1.00 97.19 98 LEU A N 1
ATOM 800 C CA . LEU A 1 98 ? 6.482 -4.231 -18.140 1.00 97.19 98 LEU A CA 1
ATOM 801 C C . LEU A 1 98 ? 7.650 -4.352 -17.144 1.00 97.19 98 LEU A C 1
ATOM 803 O O . LEU A 1 98 ? 8.544 -3.506 -17.130 1.00 97.19 98 LEU A O 1
ATOM 807 N N . HIS A 1 99 ? 7.677 -5.405 -16.322 1.00 97.00 99 HIS A N 1
ATOM 808 C CA . HIS A 1 99 ? 8.799 -5.698 -15.426 1.00 97.00 99 HIS A CA 1
ATOM 809 C C . HIS A 1 99 ? 10.075 -6.010 -16.211 1.00 97.00 99 HIS A C 1
ATOM 811 O O . HIS A 1 99 ? 11.142 -5.497 -15.878 1.00 97.00 99 HIS A O 1
ATOM 817 N N . ILE A 1 100 ? 9.973 -6.840 -17.252 1.00 97.06 100 ILE A N 1
ATOM 818 C CA . ILE A 1 100 ? 11.102 -7.199 -18.119 1.00 97.06 100 ILE A CA 1
ATOM 819 C C . ILE A 1 100 ? 11.677 -5.948 -18.789 1.00 97.06 100 ILE A C 1
ATOM 821 O O . ILE A 1 100 ? 12.898 -5.770 -18.793 1.00 97.06 100 ILE A O 1
ATOM 825 N N . ASP A 1 101 ? 10.818 -5.061 -19.290 1.00 95.69 101 ASP A N 1
ATOM 826 C CA . ASP A 1 101 ? 11.230 -3.789 -19.886 1.00 95.69 101 ASP A CA 1
ATOM 827 C C . ASP A 1 101 ? 11.957 -2.901 -18.866 1.00 95.69 101 ASP A C 1
ATOM 829 O O . ASP A 1 101 ? 13.058 -2.412 -19.140 1.00 95.69 101 ASP A O 1
ATOM 833 N N . LEU A 1 102 ? 11.405 -2.765 -17.652 1.00 92.25 102 LEU A N 1
ATOM 834 C CA . LEU A 1 102 ? 12.033 -2.020 -16.556 1.00 92.25 102 LEU A CA 1
ATOM 835 C C . LEU A 1 102 ? 13.412 -2.594 -16.178 1.00 92.25 102 LEU A C 1
ATOM 837 O O . LEU A 1 102 ? 14.330 -1.851 -15.833 1.00 92.25 102 LEU A O 1
ATOM 841 N N . GLN A 1 103 ? 13.578 -3.914 -16.267 1.00 93.25 103 GLN A N 1
ATOM 842 C CA . GLN A 1 103 ? 14.795 -4.641 -15.897 1.00 93.25 103 GLN A CA 1
ATOM 843 C C . GLN A 1 103 ? 15.718 -4.940 -17.091 1.00 93.25 103 GLN A C 1
ATOM 845 O O . GLN A 1 103 ? 16.525 -5.874 -17.057 1.00 93.25 103 GLN A O 1
ATOM 850 N N . SER A 1 104 ? 15.663 -4.104 -18.136 1.00 93.06 104 SER A N 1
ATOM 851 C CA . SER A 1 104 ? 16.554 -4.174 -19.306 1.00 93.06 104 SER A CA 1
ATOM 852 C C . SER A 1 104 ? 16.475 -5.504 -20.070 1.00 93.06 104 SER A C 1
ATOM 854 O O . SER A 1 104 ? 17.496 -6.063 -20.477 1.00 93.06 104 SER A O 1
ATOM 856 N N . GLY A 1 105 ? 15.260 -6.017 -20.271 1.00 94.69 105 GLY A N 1
ATOM 857 C CA . GLY A 1 105 ? 14.988 -7.190 -21.104 1.00 94.69 105 GLY A CA 1
ATOM 858 C C . GLY A 1 105 ? 15.120 -8.537 -20.390 1.00 94.69 105 GLY A C 1
ATOM 859 O O . GLY A 1 105 ? 15.274 -9.560 -21.057 1.00 94.69 105 GLY A O 1
ATOM 860 N N . ARG A 1 106 ? 15.083 -8.574 -19.051 1.00 94.50 106 ARG A N 1
ATOM 861 C CA . ARG A 1 106 ? 15.144 -9.819 -18.263 1.00 94.50 106 ARG A CA 1
ATOM 862 C C . ARG A 1 106 ? 14.391 -9.709 -16.938 1.00 94.50 106 ARG A C 1
ATOM 864 O O . ARG A 1 106 ? 14.081 -8.613 -16.497 1.00 94.50 106 ARG A O 1
ATOM 871 N N . PHE A 1 107 ? 14.155 -10.834 -16.265 1.00 96.06 107 PHE A N 1
ATOM 872 C CA . PHE A 1 107 ? 13.706 -10.821 -14.870 1.00 96.06 107 PHE A CA 1
ATOM 873 C C . PHE A 1 107 ? 14.779 -10.253 -13.924 1.00 96.06 107 PHE A C 1
ATOM 875 O O . PHE A 1 107 ? 15.975 -10.261 -14.234 1.00 96.06 107 PHE A O 1
ATOM 882 N N . ASP A 1 108 ? 14.342 -9.770 -12.755 1.00 94.44 108 ASP A N 1
ATOM 883 C CA . ASP A 1 108 ? 15.259 -9.282 -11.717 1.00 94.44 108 ASP A CA 1
ATOM 884 C C . ASP A 1 108 ? 15.977 -10.465 -11.035 1.00 94.44 108 ASP A C 1
ATOM 886 O O . ASP A 1 108 ? 15.646 -11.633 -11.242 1.00 94.44 108 ASP A O 1
ATOM 890 N N . HIS A 1 109 ? 16.966 -10.188 -10.192 1.00 93.50 109 HIS A N 1
ATOM 891 C CA . HIS A 1 109 ? 17.587 -11.194 -9.342 1.00 93.50 109 HIS A CA 1
ATOM 892 C C . HIS A 1 109 ? 16.535 -11.897 -8.472 1.00 93.50 109 HIS A C 1
ATOM 894 O O . HIS A 1 109 ? 15.754 -11.228 -7.800 1.00 93.50 109 HIS A O 1
ATOM 900 N N . ALA A 1 110 ? 16.546 -13.232 -8.444 1.00 93.56 110 ALA A N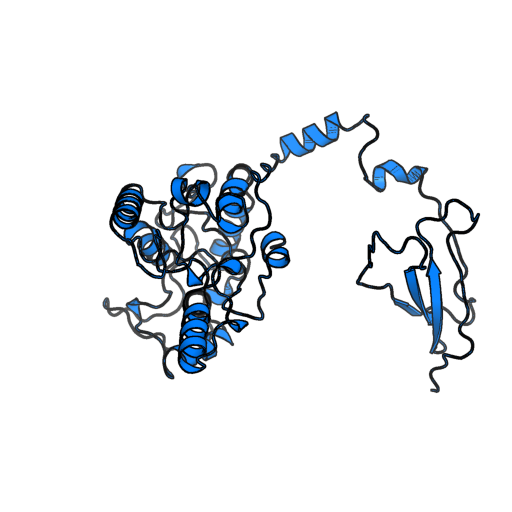 1
ATOM 901 C CA . ALA A 1 110 ? 15.534 -14.044 -7.765 1.00 93.56 110 ALA A CA 1
ATOM 902 C C . ALA A 1 110 ? 15.301 -13.617 -6.302 1.00 93.56 110 ALA A C 1
ATOM 904 O O . ALA A 1 110 ? 14.167 -13.361 -5.916 1.00 93.56 110 ALA A O 1
ATOM 905 N N . ASP A 1 111 ? 16.364 -13.426 -5.512 1.00 91.44 111 ASP A N 1
ATOM 906 C CA . ASP A 1 111 ? 16.249 -13.007 -4.100 1.00 91.44 111 ASP A CA 1
ATOM 907 C C . ASP A 1 111 ? 15.651 -11.602 -3.878 1.00 91.44 111 ASP A C 1
ATOM 909 O O . ASP A 1 111 ? 15.349 -11.244 -2.743 1.00 91.44 111 ASP A O 1
ATOM 913 N N . ARG A 1 112 ? 15.491 -10.788 -4.931 1.00 92.81 112 ARG A N 1
ATOM 914 C CA . ARG A 1 112 ? 14.829 -9.471 -4.867 1.00 92.81 112 ARG A CA 1
ATOM 915 C C . ARG A 1 112 ? 13.397 -9.486 -5.394 1.00 92.81 112 ARG A C 1
ATOM 917 O O . ARG A 1 112 ? 12.673 -8.504 -5.226 1.00 92.81 112 ARG A O 1
ATOM 924 N N . GLN A 1 113 ? 12.987 -10.567 -6.051 1.00 95.38 113 GLN A N 1
ATOM 925 C CA . GLN A 1 113 ? 11.636 -10.700 -6.574 1.00 95.38 113 GLN A CA 1
ATOM 926 C C . GLN A 1 113 ? 10.639 -11.010 -5.455 1.00 95.38 113 GLN A C 1
ATOM 928 O O . GLN A 1 113 ? 10.993 -11.477 -4.375 1.00 95.38 113 GLN A O 1
ATOM 933 N N . PHE A 1 114 ? 9.361 -10.765 -5.723 1.00 97.38 114 PHE A N 1
ATOM 934 C CA . PHE A 1 114 ? 8.290 -11.137 -4.813 1.00 97.38 114 PHE A CA 1
ATOM 935 C C . PHE A 1 114 ? 8.104 -12.657 -4.825 1.00 97.38 114 PHE A C 1
ATOM 937 O O . PHE A 1 114 ? 7.625 -13.219 -5.814 1.00 97.38 114 PHE A O 1
ATOM 944 N N . PHE A 1 115 ? 8.497 -13.341 -3.750 1.00 97.12 115 PHE A N 1
ATOM 945 C CA . PHE A 1 115 ? 8.382 -14.802 -3.663 1.00 97.12 115 PHE A CA 1
ATOM 946 C C . PHE A 1 115 ? 7.690 -15.317 -2.400 1.00 97.12 115 PHE A C 1
ATOM 948 O O . PHE A 1 115 ? 7.309 -16.480 -2.377 1.00 97.12 115 PHE A O 1
ATOM 955 N N . SER A 1 116 ? 7.520 -14.501 -1.358 1.00 97.88 116 SER A N 1
ATOM 956 C CA . SER A 1 116 ? 6.946 -14.935 -0.080 1.00 97.88 116 SER A CA 1
ATOM 957 C C . SER A 1 116 ? 6.280 -13.771 0.641 1.00 97.88 116 SER A C 1
ATOM 959 O O . SER A 1 116 ? 6.908 -12.729 0.833 1.00 97.88 116 SER A O 1
ATOM 961 N N . ILE A 1 117 ? 5.034 -13.964 1.088 1.00 98.31 117 ILE A N 1
ATOM 962 C CA . ILE A 1 117 ? 4.290 -12.952 1.857 1.00 98.31 117 ILE A CA 1
ATOM 963 C C . ILE A 1 117 ? 5.022 -12.632 3.167 1.00 98.31 117 ILE A C 1
ATOM 965 O O . ILE A 1 117 ? 5.271 -11.465 3.475 1.00 98.31 117 ILE A O 1
ATOM 969 N N . ALA A 1 118 ? 5.424 -13.673 3.903 1.00 97.69 118 ALA A N 1
ATOM 970 C CA . ALA A 1 118 ? 6.118 -13.531 5.179 1.00 97.69 118 ALA A CA 1
ATOM 971 C C . ALA A 1 118 ? 7.481 -12.841 5.014 1.00 97.69 118 ALA A C 1
ATOM 973 O O . ALA A 1 118 ? 7.834 -11.959 5.797 1.00 97.69 118 ALA A O 1
ATOM 974 N N . SER A 1 119 ? 8.236 -13.183 3.963 1.00 96.06 119 SER A N 1
ATOM 975 C CA . SER A 1 119 ? 9.539 -12.557 3.698 1.00 96.06 119 SER A CA 1
ATOM 976 C C . SER A 1 119 ? 9.400 -11.087 3.294 1.00 96.06 119 SER A C 1
ATOM 978 O O . SER A 1 119 ? 10.196 -10.260 3.744 1.00 96.06 119 SER A O 1
ATOM 980 N N . SER A 1 120 ? 8.380 -10.735 2.503 1.00 96.75 120 SER A N 1
ATOM 981 C CA . SER A 1 120 ? 8.069 -9.338 2.178 1.00 96.75 120 SER A CA 1
ATOM 982 C C . SER A 1 120 ? 7.720 -8.529 3.427 1.00 96.75 120 SER A C 1
ATOM 984 O O . SER A 1 120 ? 8.310 -7.471 3.642 1.00 96.75 120 SER A O 1
ATOM 986 N N . TRP A 1 121 ? 6.839 -9.044 4.292 1.00 97.50 121 TRP A N 1
ATOM 987 C CA . TRP A 1 121 ? 6.509 -8.372 5.551 1.00 97.50 121 TRP A CA 1
ATOM 988 C C . TRP A 1 121 ? 7.732 -8.225 6.462 1.00 97.50 121 TRP A C 1
ATOM 990 O O . TRP A 1 121 ? 8.007 -7.136 6.957 1.00 97.50 121 TRP A O 1
ATOM 1000 N N . SER A 1 122 ? 8.521 -9.290 6.630 1.00 96.44 122 SER A N 1
ATOM 1001 C CA . SER A 1 122 ? 9.738 -9.265 7.448 1.00 96.44 122 SER A CA 1
ATOM 1002 C C . SER A 1 122 ? 10.755 -8.234 6.945 1.00 96.44 122 SER A C 1
ATOM 1004 O O . SER A 1 122 ? 11.382 -7.536 7.743 1.00 96.44 122 SER A O 1
ATOM 1006 N N . THR A 1 123 ? 10.882 -8.074 5.625 1.00 95.19 123 THR A N 1
ATOM 1007 C CA . THR A 1 123 ? 11.757 -7.057 5.019 1.00 95.19 123 THR A CA 1
ATOM 1008 C C . THR A 1 123 ? 11.283 -5.649 5.370 1.00 95.19 123 THR A C 1
ATOM 1010 O O . THR A 1 123 ? 12.079 -4.826 5.827 1.00 95.19 123 THR A O 1
ATOM 1013 N N . ILE A 1 124 ? 9.985 -5.384 5.225 1.00 95.12 124 ILE A N 1
ATOM 1014 C CA . ILE A 1 124 ? 9.376 -4.093 5.565 1.00 95.12 124 ILE A CA 1
ATOM 1015 C C . ILE A 1 124 ? 9.533 -3.799 7.065 1.00 95.12 124 ILE A C 1
ATOM 1017 O O . ILE A 1 124 ? 9.974 -2.717 7.453 1.00 95.12 124 ILE A O 1
ATOM 1021 N N . TYR A 1 125 ? 9.256 -4.788 7.916 1.00 96.19 125 TYR A N 1
ATOM 1022 C CA . TYR A 1 125 ? 9.292 -4.646 9.369 1.00 96.19 125 TYR A CA 1
ATOM 1023 C C . TYR A 1 125 ? 10.709 -4.421 9.926 1.00 96.19 125 TYR A C 1
ATOM 1025 O O . TYR A 1 125 ? 10.873 -3.732 10.933 1.00 96.19 125 TYR A O 1
ATOM 1033 N N . ASN A 1 126 ? 11.745 -4.985 9.290 1.00 94.75 126 ASN A N 1
ATOM 1034 C CA . ASN A 1 126 ? 13.103 -5.017 9.851 1.00 94.75 126 ASN A CA 1
ATOM 1035 C C . ASN A 1 126 ? 14.120 -4.081 9.180 1.00 94.75 126 ASN A C 1
ATOM 1037 O O . ASN A 1 126 ? 15.164 -3.824 9.774 1.00 94.75 126 ASN A O 1
ATOM 1041 N N . THR A 1 127 ? 13.881 -3.576 7.965 1.00 87.88 127 THR A N 1
ATOM 1042 C CA . THR A 1 127 ? 14.903 -2.785 7.240 1.00 87.88 127 THR A CA 1
ATOM 1043 C C . THR A 1 127 ? 14.759 -1.276 7.422 1.00 87.88 127 THR A C 1
ATOM 1045 O O . THR A 1 127 ? 15.760 -0.557 7.478 1.00 87.88 127 THR A O 1
ATOM 1048 N N . GLY A 1 128 ? 13.524 -0.769 7.491 1.00 81.25 128 GLY A N 1
ATOM 1049 C CA . GLY A 1 128 ? 13.247 0.671 7.517 1.00 81.25 128 GLY A CA 1
ATOM 1050 C C . GLY A 1 128 ? 13.625 1.416 6.233 1.00 81.25 128 GLY A C 1
ATOM 1051 O O . GLY A 1 128 ? 13.730 2.641 6.255 1.00 81.25 128 GLY A O 1
ATOM 1052 N N . THR A 1 129 ? 13.887 0.697 5.138 1.00 85.69 129 THR A N 1
ATOM 1053 C CA . THR A 1 129 ? 14.149 1.261 3.802 1.00 85.69 129 THR A CA 1
ATOM 1054 C C . THR A 1 129 ? 13.136 0.776 2.774 1.00 85.69 129 THR A C 1
ATOM 1056 O O . THR A 1 129 ? 12.836 1.508 1.832 1.00 85.69 129 THR A O 1
ATOM 1059 N N . ASP A 1 130 ? 12.580 -0.423 2.953 1.00 91.19 130 ASP A N 1
ATOM 1060 C CA . ASP A 1 130 ? 11.402 -0.859 2.217 1.00 91.19 130 ASP A CA 1
ATOM 1061 C C . ASP A 1 130 ? 10.136 -0.437 2.966 1.00 91.19 130 ASP A C 1
ATOM 1063 O O . ASP A 1 130 ? 9.889 -0.882 4.085 1.00 91.19 130 ASP A O 1
ATOM 1067 N N . VAL A 1 131 ? 9.355 0.449 2.353 1.00 95.44 131 VAL A N 1
ATOM 1068 C CA . VAL A 1 131 ? 8.140 1.020 2.949 1.00 95.44 131 VAL A CA 1
ATOM 1069 C C . VAL A 1 131 ? 6.922 0.842 2.048 1.00 95.44 131 VAL A C 1
ATOM 1071 O O . VAL A 1 131 ? 5.991 1.636 2.121 1.00 95.44 131 VAL A O 1
ATOM 1074 N N . LYS A 1 132 ? 6.926 -0.171 1.172 1.00 96.62 132 LYS A N 1
ATOM 1075 C CA . LYS A 1 132 ? 5.797 -0.456 0.276 1.00 96.62 132 LYS A CA 1
ATOM 1076 C C . LYS A 1 132 ? 4.537 -0.804 1.067 1.00 96.62 132 LYS A C 1
ATOM 1078 O O . LYS A 1 132 ? 4.531 -1.726 1.883 1.00 96.62 132 LYS A O 1
ATOM 1083 N N . GLU A 1 133 ? 3.464 -0.081 0.779 1.00 98.25 133 GLU A N 1
ATOM 1084 C CA . GLU A 1 133 ? 2.113 -0.493 1.146 1.00 98.25 133 GLU A CA 1
ATOM 1085 C C . GLU A 1 133 ? 1.581 -1.492 0.109 1.00 98.25 133 GLU A C 1
ATOM 1087 O O . GLU A 1 133 ? 2.207 -1.746 -0.924 1.00 98.25 133 GLU A O 1
ATOM 1092 N N . LEU A 1 134 ? 0.429 -2.088 0.397 1.00 98.62 134 LEU A N 1
ATOM 1093 C CA . LEU A 1 134 ? -0.192 -3.064 -0.487 1.00 98.62 134 LEU A CA 1
ATOM 1094 C C . LEU A 1 134 ? -0.940 -2.414 -1.654 1.00 98.62 134 LEU A C 1
ATOM 1096 O O . LEU A 1 134 ? -1.258 -1.223 -1.670 1.00 98.62 134 LEU A O 1
ATOM 1100 N N . ILE A 1 135 ? -1.281 -3.260 -2.620 1.00 98.75 135 ILE A N 1
ATOM 1101 C CA . ILE A 1 135 ? -2.179 -2.954 -3.736 1.00 98.75 135 ILE A CA 1
ATOM 1102 C C . ILE A 1 135 ? -3.537 -3.654 -3.532 1.00 98.75 135 ILE A C 1
ATOM 1104 O O . ILE A 1 135 ? -3.611 -4.636 -2.784 1.00 98.75 135 ILE A O 1
ATOM 1108 N N . PRO A 1 136 ? -4.627 -3.184 -4.169 1.00 98.62 136 PRO A N 1
ATOM 1109 C CA . PRO A 1 136 ? -5.962 -3.762 -4.002 1.00 98.62 136 PRO A CA 1
ATOM 1110 C C . PRO A 1 136 ? -6.041 -5.274 -4.263 1.00 98.62 136 PRO A C 1
ATOM 1112 O O . PRO A 1 136 ? -6.848 -5.960 -3.643 1.00 98.62 136 PRO A O 1
ATOM 1115 N N . GLU A 1 137 ? -5.210 -5.798 -5.164 1.00 98.69 137 GLU A N 1
ATOM 1116 C CA . GLU A 1 137 ? -5.188 -7.192 -5.617 1.00 98.69 137 GLU A CA 1
ATOM 1117 C C . GLU A 1 137 ? -4.997 -8.181 -4.460 1.00 98.69 137 GLU A C 1
ATOM 1119 O O . GLU A 1 137 ? -5.598 -9.254 -4.482 1.00 98.69 137 GLU A O 1
ATOM 1124 N N . PHE A 1 138 ? -4.310 -7.779 -3.383 1.00 98.75 138 PHE A N 1
ATOM 1125 C CA . PHE A 1 138 ? -4.160 -8.558 -2.144 1.00 98.75 138 PHE A CA 1
ATOM 1126 C C . PHE A 1 138 ? -5.479 -8.871 -1.418 1.00 98.75 138 PHE A C 1
ATOM 1128 O O . PHE A 1 138 ? -5.472 -9.636 -0.453 1.00 98.75 138 PHE A O 1
ATOM 1135 N N . PHE A 1 139 ? -6.597 -8.285 -1.855 1.00 98.62 139 PHE A N 1
ATOM 1136 C CA . PHE A 1 139 ? -7.913 -8.424 -1.230 1.00 98.62 139 PHE A CA 1
ATOM 1137 C C . PHE A 1 139 ? -8.986 -8.978 -2.173 1.00 98.62 139 PHE A C 1
ATOM 1139 O O . PHE A 1 139 ? -10.136 -9.131 -1.753 1.00 98.62 139 PHE A O 1
ATOM 1146 N N . TYR A 1 140 ? -8.659 -9.268 -3.438 1.00 98.12 140 TYR A N 1
ATOM 1147 C CA . TYR A 1 140 ? -9.647 -9.831 -4.367 1.00 98.12 140 TYR A CA 1
ATOM 1148 C C . TYR A 1 140 ? -9.097 -10.738 -5.473 1.00 98.12 140 TYR A C 1
ATOM 1150 O O . TYR A 1 140 ? -9.894 -11.461 -6.068 1.00 98.12 140 TYR A O 1
ATOM 1158 N N . LEU A 1 141 ? -7.793 -10.714 -5.770 1.00 98.31 141 LEU A N 1
ATOM 1159 C CA . LEU A 1 141 ? -7.224 -11.406 -6.925 1.00 98.31 141 LEU A CA 1
ATOM 1160 C C . LEU A 1 141 ? -6.240 -12.491 -6.464 1.00 98.31 141 LEU A C 1
ATOM 1162 O O . LEU A 1 141 ? -5.138 -12.157 -6.059 1.00 98.31 141 LEU A O 1
ATOM 1166 N N . PRO A 1 142 ? -6.580 -13.786 -6.507 1.00 98.31 142 PRO A N 1
ATOM 1167 C CA . PRO A 1 142 ? -5.643 -14.846 -6.124 1.00 98.31 142 PRO A CA 1
ATOM 1168 C C . PRO A 1 142 ? -4.571 -15.115 -7.194 1.00 98.31 142 PRO A C 1
ATOM 1170 O O . PRO A 1 142 ? -3.499 -15.629 -6.882 1.00 98.31 142 PRO A O 1
ATOM 1173 N N . ASP A 1 143 ? -4.837 -14.769 -8.455 1.00 98.19 143 ASP A N 1
ATOM 1174 C CA . ASP A 1 143 ? -4.015 -15.142 -9.608 1.00 98.19 143 ASP A CA 1
ATOM 1175 C C . ASP A 1 143 ? -2.588 -14.578 -9.560 1.00 98.19 143 ASP A C 1
ATOM 1177 O O . ASP A 1 143 ? -1.663 -15.253 -10.004 1.00 98.19 143 ASP A O 1
ATOM 1181 N N . PHE A 1 144 ? -2.361 -13.395 -8.968 1.00 98.12 144 PHE A N 1
ATOM 1182 C CA . PHE A 1 144 ? -1.007 -12.812 -8.900 1.00 98.12 144 PHE A CA 1
ATOM 1183 C C . PHE A 1 144 ? -0.038 -13.610 -8.017 1.00 98.12 144 PHE A C 1
ATOM 1185 O O . PHE A 1 144 ? 1.177 -13.424 -8.100 1.00 98.12 144 PHE A O 1
ATOM 1192 N N . LEU A 1 145 ? -0.563 -14.523 -7.195 1.00 98.69 145 LEU A N 1
ATOM 1193 C CA . LEU A 1 145 ? 0.214 -15.410 -6.335 1.00 98.69 145 LEU A CA 1
ATOM 1194 C C . LEU A 1 145 ? 0.636 -16.701 -7.055 1.00 98.69 145 LEU A C 1
ATOM 1196 O O . LEU A 1 145 ? 1.460 -17.444 -6.529 1.00 98.69 145 LEU A O 1
ATOM 1200 N N . LYS A 1 146 ? 0.104 -16.971 -8.253 1.00 98.50 146 LYS A N 1
ATOM 1201 C CA . LYS A 1 146 ? 0.337 -18.206 -9.011 1.00 98.50 146 LYS A CA 1
ATOM 1202 C C . LYS A 1 146 ? 1.193 -17.930 -10.243 1.00 98.50 146 LYS A C 1
ATOM 1204 O O . LYS A 1 146 ? 0.908 -17.026 -11.022 1.00 98.50 146 LYS A O 1
ATOM 1209 N N . ASN A 1 147 ? 2.221 -18.736 -10.473 1.00 98.06 147 ASN A N 1
ATOM 1210 C CA . ASN A 1 147 ? 3.013 -18.722 -11.699 1.00 98.06 147 ASN A CA 1
ATOM 1211 C C . ASN A 1 147 ? 2.348 -19.603 -12.772 1.00 98.06 147 ASN A C 1
ATOM 1213 O O . ASN A 1 147 ? 2.918 -20.591 -13.234 1.00 98.06 147 ASN A O 1
ATOM 1217 N N . ILE A 1 148 ? 1.120 -19.247 -13.166 1.00 97.12 148 ILE A N 1
ATOM 1218 C CA . ILE A 1 148 ? 0.307 -20.032 -14.117 1.00 97.12 148 ILE A CA 1
ATOM 1219 C C . ILE A 1 148 ? 0.952 -20.164 -15.503 1.00 97.12 148 ILE A C 1
ATOM 1221 O O . ILE A 1 148 ? 0.658 -21.104 -16.236 1.00 97.12 148 ILE A O 1
ATOM 1225 N N . ASN A 1 149 ? 1.831 -19.223 -15.850 1.00 96.81 149 ASN A N 1
ATOM 1226 C CA . ASN A 1 149 ? 2.528 -19.168 -17.131 1.00 96.81 149 ASN A CA 1
ATOM 1227 C C . ASN A 1 149 ? 3.877 -19.919 -17.113 1.00 96.81 149 ASN A C 1
ATOM 1229 O O . ASN A 1 149 ? 4.582 -19.896 -18.118 1.00 96.81 149 ASN A O 1
ATOM 1233 N N . ASP A 1 150 ? 4.244 -20.559 -15.990 1.00 96.94 150 ASP A N 1
ATOM 1234 C CA . ASP A 1 150 ? 5.524 -21.262 -15.771 1.00 96.94 150 ASP A CA 1
ATOM 1235 C C . ASP A 1 150 ? 6.751 -20.424 -16.179 1.00 96.94 150 ASP A C 1
ATOM 1237 O O . ASP A 1 150 ? 7.688 -20.898 -16.827 1.00 96.94 150 ASP A O 1
ATOM 1241 N N . TYR A 1 151 ? 6.757 -19.144 -15.794 1.00 97.19 151 TYR A N 1
ATOM 1242 C CA . TYR A 1 151 ? 7.902 -18.270 -16.022 1.00 97.19 151 TYR A CA 1
ATOM 1243 C C . TYR A 1 151 ? 9.152 -18.795 -15.310 1.00 97.19 151 TYR A C 1
ATOM 1245 O O . TYR A 1 151 ? 9.085 -19.283 -14.176 1.00 97.19 151 TYR A O 1
ATOM 1253 N N . ASP A 1 152 ? 10.316 -18.644 -15.947 1.00 96.25 152 ASP A N 1
ATOM 1254 C CA . ASP A 1 152 ? 11.604 -18.862 -15.291 1.00 96.25 152 ASP A CA 1
ATOM 1255 C C . ASP A 1 152 ? 11.998 -17.629 -14.471 1.00 96.25 152 ASP A C 1
ATOM 1257 O O . ASP A 1 152 ? 12.683 -16.722 -14.943 1.00 96.25 152 ASP A O 1
ATOM 1261 N N . LEU A 1 153 ? 11.540 -17.609 -13.221 1.00 96.50 153 LEU A N 1
ATOM 1262 C CA . LEU A 1 153 ? 11.816 -16.541 -12.260 1.00 96.50 153 LEU A CA 1
ATOM 1263 C C . LEU A 1 153 ? 13.203 -16.681 -11.597 1.00 96.50 153 LEU A C 1
ATOM 1265 O O . LEU A 1 153 ? 13.576 -15.866 -10.754 1.00 96.50 153 LEU A O 1
ATOM 1269 N N . GLY A 1 154 ? 13.990 -17.692 -11.982 1.00 96.00 154 GLY A N 1
ATOM 1270 C CA . GLY A 1 154 ? 15.318 -17.958 -11.440 1.00 96.00 154 GLY A CA 1
ATOM 1271 C C . GLY A 1 154 ? 15.312 -18.805 -10.165 1.00 96.00 154 GLY A C 1
ATOM 1272 O O . GLY A 1 154 ? 14.349 -19.508 -9.843 1.00 96.00 154 GLY A O 1
ATOM 1273 N N . LYS A 1 155 ? 16.442 -18.781 -9.450 1.00 96.31 155 LYS A N 1
ATOM 1274 C CA . LYS A 1 155 ? 16.666 -19.552 -8.221 1.00 96.31 155 LYS A CA 1
ATOM 1275 C C . LYS A 1 155 ? 17.179 -18.659 -7.106 1.00 96.31 155 LYS A C 1
ATOM 1277 O O . LYS A 1 155 ? 18.063 -17.841 -7.351 1.00 96.31 155 LYS A O 1
ATOM 1282 N N . LEU A 1 156 ? 16.653 -18.866 -5.906 1.00 93.12 156 LEU A N 1
ATOM 1283 C CA . LEU A 1 156 ? 17.151 -18.238 -4.686 1.00 93.12 156 LEU A CA 1
ATOM 1284 C C . LEU A 1 156 ? 18.582 -18.691 -4.383 1.00 93.12 156 LEU A C 1
ATOM 1286 O O . LEU A 1 156 ? 19.037 -19.733 -4.867 1.00 93.12 156 LEU A O 1
ATOM 1290 N N . GLN A 1 157 ? 19.273 -17.962 -3.508 1.00 91.00 157 GLN A N 1
ATOM 1291 C CA . GLN A 1 157 ? 20.584 -18.379 -2.996 1.00 91.00 157 GLN A CA 1
ATOM 1292 C C . GLN A 1 157 ? 20.549 -19.736 -2.274 1.00 91.00 157 GLN A C 1
ATOM 1294 O O . GLN A 1 157 ? 21.558 -20.441 -2.258 1.00 91.00 157 GLN A O 1
ATOM 1299 N N . SER A 1 158 ? 19.395 -20.132 -1.724 1.00 90.44 158 SER A N 1
ATOM 1300 C CA . SER A 1 158 ? 19.172 -21.473 -1.161 1.00 90.44 158 SER A CA 1
ATOM 1301 C C . SER A 1 158 ? 19.223 -22.589 -2.214 1.00 90.44 158 SER A C 1
ATOM 1303 O O . SER A 1 158 ? 19.416 -23.752 -1.867 1.00 90.44 158 SER A O 1
ATOM 1305 N N . GLY A 1 159 ? 19.079 -22.246 -3.498 1.00 92.06 159 GLY A N 1
ATOM 1306 C CA . GLY A 1 159 ? 18.987 -23.174 -4.624 1.00 92.06 159 GLY A CA 1
ATOM 1307 C C . GLY A 1 159 ? 17.554 -23.466 -5.079 1.00 92.06 159 GLY A C 1
ATOM 1308 O O . GLY A 1 159 ? 17.377 -24.087 -6.133 1.00 92.06 159 GLY A O 1
ATOM 1309 N N . ASP A 1 160 ? 16.547 -22.998 -4.337 1.00 92.94 160 ASP A N 1
ATOM 1310 C CA . ASP A 1 160 ? 15.134 -23.224 -4.645 1.00 92.94 160 ASP A CA 1
ATOM 1311 C C . ASP A 1 160 ? 14.702 -22.437 -5.888 1.00 92.94 160 ASP A C 1
ATOM 1313 O O . ASP A 1 160 ? 15.004 -21.249 -6.025 1.00 92.94 160 ASP A O 1
ATOM 1317 N N . ARG A 1 161 ? 13.994 -23.100 -6.812 1.00 95.06 161 ARG A N 1
ATOM 1318 C CA . ARG A 1 161 ? 13.424 -22.447 -8.002 1.00 95.06 161 ARG A CA 1
ATOM 1319 C C . ARG A 1 161 ? 12.215 -21.617 -7.589 1.00 95.06 161 ARG A C 1
ATOM 1321 O O . ARG A 1 161 ? 11.340 -22.112 -6.883 1.00 95.06 161 ARG A O 1
ATOM 1328 N N . LEU A 1 162 ? 12.147 -20.389 -8.089 1.00 96.25 162 LEU A N 1
ATOM 1329 C CA . LEU A 1 162 ? 10.983 -19.539 -7.900 1.00 96.25 162 LEU A CA 1
ATOM 1330 C C . LEU A 1 162 ? 9.821 -19.987 -8.794 1.00 96.25 162 LEU A C 1
ATOM 1332 O O . LEU A 1 162 ? 9.993 -20.237 -9.987 1.00 96.25 162 LEU A O 1
ATOM 1336 N N . GLY A 1 163 ? 8.636 -20.074 -8.194 1.00 96.56 163 GLY A N 1
ATOM 1337 C CA . GLY A 1 163 ? 7.379 -20.416 -8.854 1.00 96.56 163 GLY A CA 1
ATOM 1338 C C . GLY A 1 163 ? 6.238 -19.608 -8.248 1.00 96.56 163 GLY A C 1
ATOM 1339 O O . GLY A 1 163 ? 6.301 -18.374 -8.223 1.00 96.56 163 GLY A O 1
ATOM 1340 N N . ASP A 1 164 ? 5.216 -20.297 -7.746 1.00 98.25 164 ASP A N 1
ATOM 1341 C CA . ASP A 1 164 ? 4.140 -19.690 -6.957 1.00 98.25 164 ASP A CA 1
ATOM 1342 C C . ASP A 1 164 ? 4.696 -18.941 -5.736 1.00 98.25 164 ASP A C 1
ATOM 1344 O O . ASP A 1 164 ? 5.777 -19.248 -5.224 1.00 98.25 164 ASP A O 1
ATOM 1348 N N . VAL A 1 165 ? 3.965 -17.923 -5.288 1.00 98.44 165 VAL A N 1
ATOM 1349 C CA . VAL A 1 165 ? 4.297 -17.175 -4.075 1.00 98.44 165 VAL A CA 1
ATOM 1350 C C . VAL A 1 165 ? 4.080 -18.075 -2.863 1.00 98.44 165 VAL A C 1
ATOM 1352 O O . VAL A 1 165 ? 3.031 -18.696 -2.711 1.00 98.44 165 VAL A O 1
ATOM 1355 N N . ILE A 1 166 ? 5.065 -18.108 -1.970 1.00 98.25 166 ILE A N 1
ATOM 1356 C CA . ILE A 1 166 ? 4.979 -18.812 -0.695 1.00 98.25 166 ILE A CA 1
ATOM 1357 C C . ILE A 1 166 ? 3.977 -18.074 0.196 1.00 98.25 166 ILE A C 1
ATOM 1359 O O . ILE A 1 166 ? 4.164 -16.902 0.550 1.00 98.25 166 ILE A O 1
ATOM 1363 N N . LEU A 1 167 ? 2.902 -18.777 0.534 1.00 98.56 167 LEU A N 1
ATOM 1364 C CA . LEU A 1 167 ? 1.824 -18.272 1.371 1.00 98.56 167 LEU A CA 1
ATOM 1365 C C . LEU A 1 167 ? 2.149 -18.447 2.863 1.00 98.56 167 LEU A C 1
ATOM 1367 O O . LEU A 1 167 ? 2.971 -19.295 3.224 1.00 98.56 167 LEU A O 1
ATOM 1371 N N . PRO A 1 168 ? 1.497 -17.669 3.742 1.00 98.06 168 PRO A N 1
ATOM 1372 C CA . PRO A 1 168 ? 1.480 -17.942 5.174 1.00 98.06 168 PRO A CA 1
ATOM 1373 C C . PRO A 1 168 ? 0.916 -19.334 5.459 1.00 98.06 168 PRO A C 1
ATOM 1375 O O . PRO A 1 168 ? 0.060 -19.820 4.723 1.00 98.06 168 PRO A O 1
ATOM 1378 N N . LYS A 1 169 ? 1.339 -19.958 6.559 1.00 97.25 169 LYS A N 1
ATOM 1379 C CA . LYS A 1 169 ? 0.958 -21.347 6.865 1.00 97.25 169 LYS A CA 1
ATOM 1380 C C . LYS A 1 169 ? -0.543 -21.540 7.085 1.00 97.25 169 LYS A C 1
ATOM 1382 O O . LYS A 1 169 ? -1.081 -22.582 6.729 1.00 97.25 169 LYS A O 1
ATOM 1387 N N . TRP A 1 170 ? -1.216 -20.515 7.604 1.00 97.62 170 TRP A N 1
ATOM 1388 C CA . TRP A 1 170 ? -2.666 -20.497 7.788 1.00 97.62 170 TRP A CA 1
ATOM 1389 C C . TRP A 1 170 ? -3.464 -20.422 6.471 1.00 97.62 170 TRP A C 1
ATOM 1391 O O . TRP A 1 170 ? -4.684 -20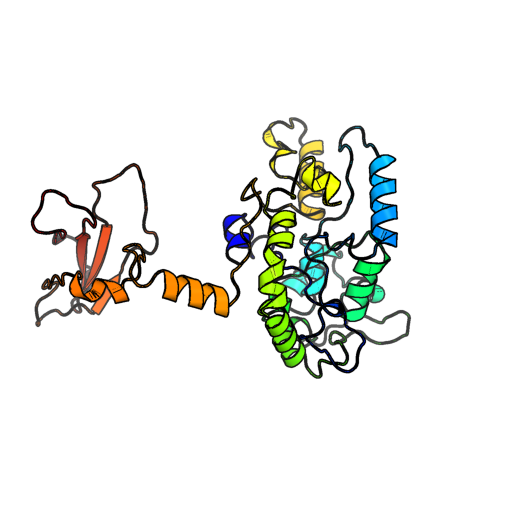.575 6.493 1.00 97.62 170 TRP A O 1
ATOM 1401 N N . ALA A 1 171 ? -2.815 -20.198 5.321 1.00 98.06 171 ALA A N 1
ATOM 1402 C CA . ALA A 1 171 ? -3.454 -20.179 4.006 1.00 98.06 171 ALA A CA 1
ATOM 1403 C C . ALA A 1 171 ? -3.015 -21.381 3.159 1.00 98.06 171 ALA A C 1
ATOM 1405 O O . ALA A 1 171 ? -1.891 -21.435 2.662 1.00 98.06 171 ALA A O 1
ATOM 1406 N N . ALA A 1 172 ? -3.929 -22.328 2.936 1.00 97.31 172 ALA A N 1
ATOM 1407 C CA . ALA A 1 172 ? -3.647 -23.510 2.122 1.00 97.31 172 ALA A CA 1
ATOM 1408 C C . ALA A 1 172 ? -3.596 -23.199 0.615 1.00 97.31 172 ALA A C 1
ATOM 1410 O O . ALA A 1 172 ? -2.860 -23.848 -0.130 1.00 97.31 172 ALA A O 1
ATOM 1411 N N . THR A 1 173 ? -4.373 -22.214 0.160 1.00 98.50 173 THR A N 1
ATOM 1412 C CA . THR A 1 173 ? -4.442 -21.794 -1.245 1.00 98.50 173 THR A CA 1
ATOM 1413 C C . THR A 1 173 ? -4.405 -20.269 -1.385 1.00 98.50 173 THR A C 1
ATOM 1415 O O . THR A 1 173 ? -4.724 -19.551 -0.432 1.00 98.50 173 THR A O 1
ATOM 1418 N N . PRO A 1 174 ? -4.053 -19.733 -2.570 1.00 98.62 174 PRO A N 1
ATOM 1419 C CA . PRO A 1 174 ? -4.167 -18.301 -2.845 1.00 98.62 174 PRO A CA 1
ATOM 1420 C C . PRO A 1 174 ? -5.582 -17.757 -2.619 1.00 98.62 174 PRO A C 1
ATOM 1422 O O . PRO A 1 174 ? -5.749 -16.642 -2.136 1.00 98.62 174 PRO A O 1
ATOM 1425 N N . GLU A 1 175 ? -6.606 -18.552 -2.918 1.00 98.56 175 GLU A N 1
ATOM 1426 C CA . GLU A 1 175 ? -8.004 -18.233 -2.644 1.00 98.56 175 GLU A CA 1
ATOM 1427 C C . GLU A 1 175 ? -8.277 -18.084 -1.141 1.00 98.56 175 GLU A C 1
ATOM 1429 O O . GLU A 1 175 ? -8.900 -17.099 -0.737 1.00 98.56 175 GLU A O 1
ATOM 1434 N N . ASP A 1 176 ? -7.768 -19.003 -0.313 1.00 98.06 176 ASP A N 1
ATOM 1435 C CA . ASP A 1 176 ? -7.889 -18.923 1.150 1.00 98.06 176 ASP A CA 1
ATOM 1436 C C . ASP A 1 176 ? -7.165 -17.693 1.700 1.00 98.06 176 ASP A C 1
ATOM 1438 O O . ASP A 1 176 ? -7.695 -16.999 2.573 1.00 98.06 176 ASP A O 1
ATOM 1442 N N . PHE A 1 177 ? -5.980 -17.386 1.159 1.00 98.62 177 PHE A N 1
ATOM 1443 C CA . PHE A 1 177 ? -5.230 -16.183 1.513 1.00 98.62 177 PHE A CA 1
ATOM 1444 C C . PHE A 1 177 ? -6.053 -14.922 1.229 1.00 98.62 177 PHE A C 1
ATOM 1446 O O . PHE A 1 177 ? -6.268 -14.115 2.133 1.00 98.62 177 PHE A O 1
ATOM 1453 N N . ILE A 1 178 ? -6.571 -14.771 0.005 1.00 98.62 178 ILE A N 1
ATOM 1454 C CA . ILE A 1 178 ? -7.380 -13.610 -0.387 1.00 98.62 178 ILE A CA 1
ATOM 1455 C C . ILE A 1 178 ? -8.654 -13.506 0.453 1.00 98.62 178 ILE A C 1
ATOM 1457 O O . ILE A 1 178 ? -8.986 -12.419 0.931 1.00 98.62 178 ILE A O 1
ATOM 1461 N N . ALA A 1 179 ? -9.366 -14.616 0.661 1.00 98.31 179 ALA A N 1
ATOM 1462 C CA . ALA A 1 179 ? -10.598 -14.630 1.444 1.00 98.31 179 ALA A CA 1
ATOM 1463 C C . ALA A 1 179 ? -10.347 -14.213 2.900 1.00 98.31 179 ALA A C 1
ATOM 1465 O O . ALA A 1 179 ? -11.064 -13.361 3.431 1.00 98.31 179 ALA A O 1
ATOM 1466 N N . THR A 1 180 ? -9.297 -14.754 3.519 1.00 98.19 180 THR A N 1
ATOM 1467 C CA . THR A 1 180 ? -8.909 -14.435 4.899 1.00 98.19 180 THR A CA 1
ATOM 1468 C C . THR A 1 180 ? -8.441 -12.990 5.021 1.00 98.19 180 THR A C 1
ATOM 1470 O O . THR A 1 180 ? -8.887 -12.268 5.910 1.00 98.19 180 THR A O 1
ATOM 1473 N N . HIS A 1 181 ? -7.603 -12.521 4.096 1.00 97.44 181 HIS A N 1
ATOM 1474 C CA . HIS A 1 181 ? -7.068 -11.163 4.124 1.00 97.44 181 HIS A CA 1
ATOM 1475 C C . HIS A 1 181 ? -8.155 -10.106 3.881 1.00 97.44 181 HIS A C 1
ATOM 1477 O O . HIS A 1 181 ? -8.187 -9.069 4.548 1.00 97.44 181 HIS A O 1
ATOM 1483 N N . ARG A 1 182 ? -9.120 -10.398 3.000 1.00 98.00 182 ARG A N 1
ATOM 1484 C CA . ARG A 1 182 ? -10.334 -9.590 2.837 1.00 98.00 182 ARG A CA 1
ATOM 1485 C C . ARG A 1 182 ? -11.203 -9.607 4.094 1.00 98.00 182 ARG A C 1
ATOM 1487 O O . ARG A 1 182 ? -11.689 -8.556 4.499 1.00 98.00 182 ARG A O 1
ATOM 1494 N N . GLY A 1 183 ? -11.380 -10.771 4.721 1.00 97.44 183 GLY A N 1
ATOM 1495 C CA . GLY A 1 183 ? -12.088 -10.898 5.996 1.00 97.44 183 GLY A CA 1
ATOM 1496 C C . GLY A 1 183 ? -11.447 -10.062 7.106 1.00 97.44 183 GLY A C 1
ATOM 1497 O O . GLY A 1 183 ? -12.158 -9.388 7.847 1.00 97.44 183 GLY A O 1
ATOM 1498 N N . ALA A 1 184 ? -10.114 -10.033 7.165 1.00 98.00 184 ALA A N 1
ATOM 1499 C CA . ALA A 1 184 ? -9.360 -9.191 8.085 1.00 98.00 184 ALA A CA 1
ATOM 1500 C C . ALA A 1 184 ? -9.594 -7.695 7.818 1.00 98.00 184 ALA A C 1
ATOM 1502 O O . ALA A 1 184 ? -9.879 -6.954 8.752 1.00 98.00 184 ALA A O 1
ATOM 1503 N N . LEU A 1 185 ? -9.536 -7.246 6.556 1.00 97.88 185 LEU A N 1
ATOM 1504 C CA . LEU A 1 185 ? -9.789 -5.843 6.193 1.00 97.88 185 LEU A CA 1
ATOM 1505 C C . LEU A 1 185 ? -11.206 -5.377 6.576 1.00 97.88 185 LEU A C 1
ATOM 1507 O O . LEU A 1 185 ? -11.392 -4.237 6.998 1.00 97.88 185 LEU A O 1
ATOM 1511 N N . GLU A 1 186 ? -12.200 -6.251 6.423 1.00 95.38 186 GLU A N 1
ATOM 1512 C CA . GLU A 1 186 ? -13.612 -5.939 6.675 1.00 95.38 186 GLU A CA 1
ATOM 1513 C C . GLU A 1 186 ? -14.049 -6.179 8.131 1.00 95.38 186 GLU A C 1
ATOM 1515 O O . GLU A 1 186 ? -15.213 -5.945 8.466 1.00 95.38 186 GLU A O 1
ATOM 1520 N 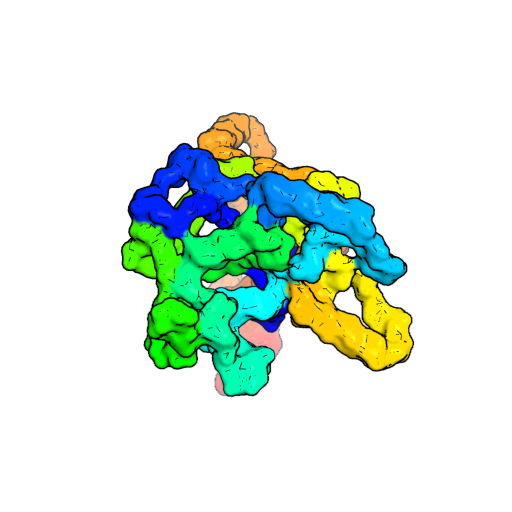N . CYS A 1 187 ? -13.153 -6.634 9.013 1.00 9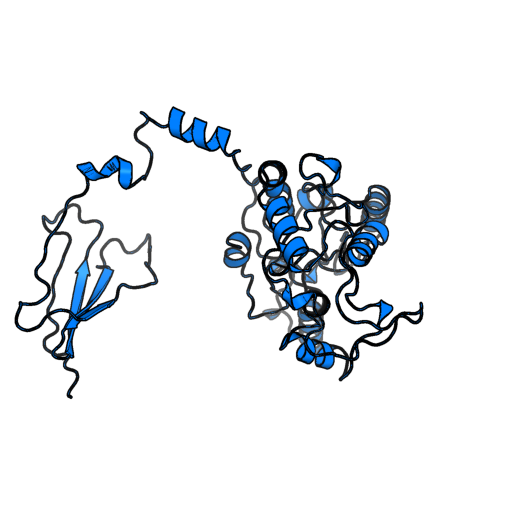3.56 187 CYS A N 1
ATOM 1521 C CA . CYS A 1 187 ? -13.512 -6.938 10.395 1.00 93.56 187 CYS A CA 1
ATOM 1522 C C . CYS A 1 187 ? -13.801 -5.665 11.218 1.00 93.56 187 CYS A C 1
ATOM 1524 O O . CYS A 1 187 ? -13.404 -4.545 10.870 1.00 93.56 187 CYS A O 1
ATOM 1526 N N . ASP A 1 188 ? -14.493 -5.836 12.349 1.00 91.38 188 ASP A N 1
ATOM 1527 C CA . ASP A 1 188 ? -14.857 -4.722 13.234 1.00 91.38 188 ASP A CA 1
ATOM 1528 C C . ASP A 1 188 ? -13.619 -4.023 13.825 1.00 91.38 188 ASP A C 1
ATOM 1530 O O . ASP A 1 188 ? -13.617 -2.796 13.966 1.00 91.38 188 ASP A O 1
ATOM 1534 N N . TYR A 1 189 ? -12.547 -4.776 14.113 1.00 94.19 189 TYR A N 1
ATOM 1535 C CA . TYR A 1 189 ? -11.295 -4.206 14.613 1.00 94.19 189 TYR A CA 1
ATOM 1536 C C . TYR A 1 189 ? -10.710 -3.214 13.601 1.00 94.19 189 TYR A C 1
ATOM 1538 O O . TYR A 1 189 ? -10.579 -2.030 13.918 1.00 94.19 189 TYR A O 1
ATOM 1546 N N . VAL A 1 190 ? -10.457 -3.647 12.361 1.00 96.69 190 VAL A N 1
ATOM 1547 C CA . VAL A 1 190 ? -9.911 -2.780 11.304 1.00 96.69 190 VAL A CA 1
ATOM 1548 C C . VAL A 1 190 ? -10.861 -1.633 10.992 1.00 96.69 190 VAL A C 1
ATOM 1550 O O . VAL A 1 190 ? -10.420 -0.490 10.903 1.00 96.69 190 VAL A O 1
ATOM 1553 N N . SER A 1 191 ? -12.170 -1.885 10.926 1.00 94.44 191 SER A N 1
ATOM 1554 C CA . SER A 1 191 ? -13.172 -0.828 10.745 1.00 94.44 191 SER A CA 1
ATOM 1555 C C . SER A 1 191 ? -13.034 0.289 11.786 1.00 94.44 191 SER A C 1
ATOM 1557 O O . SER A 1 191 ? -13.111 1.467 11.434 1.00 94.44 191 SER A O 1
ATOM 1559 N N . SER A 1 192 ? -12.760 -0.059 13.046 1.00 94.38 192 SER A N 1
ATOM 1560 C CA . SER A 1 192 ? -12.569 0.918 14.122 1.00 94.38 192 SER A CA 1
ATOM 1561 C C . SER A 1 192 ? -11.242 1.687 14.046 1.00 94.38 192 SER A C 1
ATOM 1563 O O . SER A 1 192 ? -11.155 2.760 14.638 1.00 94.38 192 SER A O 1
ATOM 1565 N N . GLN A 1 193 ? -10.235 1.194 13.314 1.00 97.25 193 GLN A N 1
ATOM 1566 C CA . GLN A 1 193 ? -8.867 1.743 13.288 1.00 97.25 193 GLN A CA 1
ATOM 1567 C C . GLN A 1 193 ? -8.459 2.366 11.943 1.00 97.25 193 GLN A C 1
ATOM 1569 O O . GLN A 1 193 ? -7.612 3.255 11.908 1.00 97.25 193 GLN A O 1
ATOM 1574 N N . LEU A 1 194 ? -9.079 1.963 10.830 1.00 98.31 194 LEU A N 1
ATOM 1575 C CA . LEU A 1 194 ? -8.638 2.292 9.466 1.00 98.31 194 LEU A CA 1
ATOM 1576 C C . LEU A 1 194 ? -8.573 3.801 9.179 1.00 98.31 194 LEU A C 1
ATOM 1578 O O . LEU A 1 194 ? -7.741 4.243 8.388 1.00 98.31 194 LEU A O 1
ATOM 1582 N N . HIS A 1 195 ? -9.414 4.596 9.845 1.00 98.44 195 HIS A N 1
ATOM 1583 C CA . HIS A 1 195 ? -9.401 6.059 9.762 1.00 98.44 195 HIS A CA 1
ATOM 1584 C C . HIS A 1 195 ? -8.026 6.670 10.097 1.00 98.44 195 HIS A C 1
ATOM 1586 O O . HIS A 1 195 ? -7.632 7.643 9.464 1.00 98.44 195 HIS A O 1
ATOM 1592 N N . HIS A 1 196 ? -7.240 6.047 10.982 1.00 98.69 196 HIS A N 1
ATOM 1593 C CA . HIS A 1 196 ? -5.881 6.496 11.289 1.00 98.69 196 HIS A CA 1
ATOM 1594 C C . HIS A 1 196 ? -4.904 6.320 10.125 1.00 98.69 196 HIS A C 1
ATOM 1596 O O . HIS A 1 196 ? -4.064 7.187 9.896 1.00 98.69 196 HIS A O 1
ATOM 1602 N N . TRP A 1 197 ? -5.023 5.236 9.358 1.00 98.81 197 TRP A N 1
ATOM 1603 C CA . TRP A 1 197 ? -4.212 5.069 8.153 1.00 98.81 197 TRP A CA 1
ATOM 1604 C C . TRP A 1 197 ? -4.669 6.001 7.036 1.00 98.81 197 TRP A C 1
ATOM 1606 O O . TRP A 1 197 ? -3.847 6.556 6.311 1.00 98.81 197 TRP A O 1
ATOM 1616 N N . ILE A 1 198 ? -5.979 6.225 6.937 1.00 98.81 198 ILE A N 1
ATOM 1617 C CA . ILE A 1 198 ? -6.545 7.214 6.022 1.00 98.81 198 ILE A CA 1
ATOM 1618 C C . ILE A 1 198 ? -5.982 8.614 6.335 1.00 98.81 198 ILE A C 1
ATOM 1620 O O . ILE A 1 198 ? -5.618 9.328 5.402 1.00 98.81 198 ILE A O 1
ATOM 1624 N N . ASP A 1 199 ? -5.806 8.974 7.613 1.00 98.75 199 ASP A N 1
ATOM 1625 C CA . ASP A 1 199 ? -5.153 10.229 8.014 1.00 98.75 199 ASP A CA 1
ATOM 1626 C C . ASP A 1 199 ? -3.698 10.338 7.534 1.00 98.75 199 ASP A C 1
ATOM 1628 O O . ASP A 1 199 ? -3.262 11.430 7.169 1.00 98.75 199 ASP A O 1
ATOM 1632 N N . LEU A 1 200 ? -2.950 9.228 7.536 1.00 98.75 200 LEU A N 1
ATOM 1633 C CA . LEU A 1 200 ? -1.556 9.176 7.077 1.00 98.75 200 LEU A CA 1
ATOM 1634 C C . LEU A 1 200 ? -1.445 9.315 5.555 1.00 98.75 200 LEU A C 1
ATOM 1636 O O . LEU A 1 200 ? -0.563 10.019 5.068 1.00 98.75 200 LEU A O 1
ATOM 1640 N N . VAL A 1 201 ? -2.315 8.633 4.805 1.00 98.44 201 VAL A N 1
ATOM 1641 C CA . VAL A 1 201 ? -2.188 8.525 3.343 1.00 98.44 201 VAL A CA 1
ATOM 1642 C C . VAL A 1 201 ? -2.931 9.629 2.601 1.00 98.44 201 VAL A C 1
ATOM 1644 O O . VAL A 1 201 ? -2.426 10.107 1.593 1.00 98.44 201 VAL A O 1
ATOM 1647 N N . PHE A 1 202 ? -4.103 10.049 3.080 1.00 98.31 202 PHE A N 1
ATOM 1648 C CA . PHE A 1 202 ? -4.973 11.014 2.390 1.00 98.31 202 PHE A CA 1
ATOM 1649 C C . PHE A 1 202 ? -5.320 12.243 3.237 1.00 98.31 202 PHE A C 1
ATOM 1651 O O . PHE A 1 202 ? -5.974 13.158 2.739 1.00 98.31 202 PHE A O 1
ATOM 1658 N N . GLY A 1 203 ? -4.960 12.245 4.518 1.00 97.75 203 GLY A N 1
ATOM 1659 C CA . GLY A 1 203 ? -5.510 13.177 5.489 1.00 97.75 203 GLY A CA 1
ATOM 1660 C C . GLY A 1 203 ? -4.512 14.130 6.113 1.00 97.75 203 GLY A C 1
ATOM 1661 O O . GLY A 1 203 ? -3.447 14.428 5.570 1.00 97.75 203 GLY A O 1
ATOM 1662 N N . TYR A 1 204 ? -4.863 14.610 7.303 1.00 98.00 204 TYR A N 1
ATOM 1663 C CA . TYR A 1 204 ? -4.139 15.683 7.978 1.00 98.00 204 TYR A CA 1
ATOM 1664 C C . TYR A 1 204 ? -2.721 15.307 8.449 1.00 98.00 204 TYR A C 1
ATOM 1666 O O . TYR A 1 204 ? -1.943 16.197 8.782 1.00 98.00 204 TYR A O 1
ATOM 1674 N N . LYS A 1 205 ? -2.366 14.012 8.467 1.00 98.56 205 LYS A N 1
ATOM 1675 C CA . LYS A 1 205 ? -1.016 13.521 8.801 1.00 98.56 205 LYS A CA 1
ATOM 1676 C C . LYS A 1 205 ? -0.153 13.240 7.565 1.00 98.56 205 LYS A C 1
ATOM 1678 O O . LYS A 1 205 ? 0.936 12.685 7.708 1.00 98.56 205 LYS A O 1
ATOM 1683 N N . GLN A 1 206 ? -0.618 13.584 6.363 1.00 97.44 206 GLN A N 1
ATOM 1684 C CA . GLN A 1 206 ? 0.148 13.403 5.127 1.00 97.44 206 GLN A CA 1
ATOM 1685 C C . GLN A 1 206 ? 1.318 14.401 5.016 1.00 97.44 206 GLN A C 1
ATOM 1687 O O . GLN A 1 206 ? 2.383 14.060 4.501 1.00 97.44 206 GLN A O 1
ATOM 1692 N N . THR A 1 207 ? 1.137 15.626 5.520 1.00 94.88 207 THR A N 1
ATOM 1693 C CA . THR A 1 207 ? 2.115 16.723 5.429 1.00 94.88 207 THR A CA 1
ATOM 1694 C C . THR A 1 207 ? 2.203 17.533 6.731 1.00 94.88 207 THR A C 1
ATOM 1696 O O . THR A 1 207 ? 1.406 17.369 7.659 1.00 94.88 207 THR A O 1
ATOM 1699 N N . GLY A 1 208 ? 3.204 18.415 6.819 1.00 94.81 208 GLY A N 1
ATOM 1700 C CA . GLY A 1 208 ? 3.358 19.369 7.920 1.00 94.81 208 GLY A CA 1
ATOM 1701 C C . GLY A 1 208 ? 3.722 18.746 9.279 1.00 94.81 208 GLY A C 1
ATOM 1702 O O . GLY A 1 208 ? 4.159 17.595 9.351 1.00 94.81 208 GLY A O 1
ATOM 1703 N N . PRO A 1 209 ? 3.526 19.488 10.389 1.00 97.12 209 PRO A N 1
ATOM 1704 C CA . PRO A 1 209 ? 3.975 19.064 11.719 1.00 97.12 209 PRO A CA 1
ATOM 1705 C C . PRO A 1 209 ? 3.354 17.751 12.211 1.00 97.12 209 PRO A C 1
ATOM 1707 O O . PRO A 1 209 ? 3.954 17.044 13.020 1.00 97.12 209 PRO A O 1
ATOM 1710 N N . GLU A 1 210 ? 2.148 17.416 11.751 1.00 98.19 210 GLU A N 1
ATOM 1711 C CA . GLU A 1 210 ? 1.477 16.167 12.121 1.00 98.19 210 GLU A CA 1
ATOM 1712 C C . GLU A 1 210 ? 2.091 14.959 11.402 1.00 98.19 210 GLU A C 1
ATOM 1714 O O . GLU A 1 210 ? 2.257 13.909 12.027 1.00 98.19 210 GLU A O 1
ATOM 1719 N N . ALA A 1 211 ? 2.538 15.123 10.151 1.00 97.81 211 ALA A N 1
ATOM 1720 C CA . ALA A 1 211 ? 3.338 14.113 9.459 1.00 97.81 211 ALA A CA 1
ATOM 1721 C C . ALA A 1 211 ? 4.688 13.888 10.155 1.00 97.81 211 ALA A C 1
ATOM 1723 O O . ALA A 1 211 ? 5.117 12.747 10.324 1.00 97.81 211 ALA A O 1
ATOM 1724 N N . GLU A 1 212 ? 5.338 14.956 10.628 1.00 97.31 212 GLU A N 1
ATOM 1725 C CA . GLU A 1 212 ? 6.600 14.848 11.370 1.00 97.31 212 GLU A CA 1
ATOM 1726 C C . GLU A 1 212 ? 6.441 14.060 12.675 1.00 97.31 212 GLU A C 1
ATOM 1728 O O . GLU A 1 212 ? 7.207 13.135 12.962 1.00 97.31 212 GLU A O 1
ATOM 1733 N N . LYS A 1 213 ? 5.399 14.376 13.454 1.00 97.75 213 LYS A N 1
ATOM 1734 C CA . LYS A 1 213 ? 5.074 13.647 14.688 1.00 97.75 213 LYS A CA 1
ATOM 1735 C C . LYS A 1 213 ? 4.806 12.167 14.412 1.00 97.75 213 LYS A C 1
ATOM 1737 O O . LYS A 1 213 ? 5.288 11.321 15.168 1.00 97.75 213 LYS A O 1
ATOM 1742 N N . ALA A 1 214 ? 4.099 11.862 13.325 1.00 97.94 214 ALA A N 1
ATOM 1743 C CA . ALA A 1 214 ? 3.732 10.507 12.927 1.00 97.94 214 ALA A CA 1
ATOM 1744 C C . ALA A 1 214 ? 4.840 9.726 12.187 1.00 97.94 214 ALA A C 1
ATOM 1746 O O . ALA A 1 214 ? 4.604 8.579 11.820 1.00 97.94 214 ALA A O 1
ATOM 1747 N N . THR A 1 215 ? 6.027 10.311 11.967 1.00 97.69 215 THR A N 1
ATOM 1748 C CA . THR A 1 215 ? 7.112 9.688 11.175 1.00 97.69 215 THR A CA 1
ATOM 1749 C C . THR A 1 215 ? 6.678 9.392 9.739 1.00 97.69 215 THR A C 1
ATOM 1751 O O . THR A 1 215 ? 7.005 8.358 9.183 1.00 97.69 215 THR A O 1
ATOM 1754 N N . ASN A 1 216 ? 5.923 10.301 9.121 1.00 97.94 216 ASN A N 1
ATOM 1755 C CA . ASN A 1 216 ? 5.243 10.092 7.838 1.00 97.94 216 ASN A CA 1
ATOM 1756 C C . ASN A 1 216 ? 5.674 11.103 6.757 1.00 97.94 216 ASN A C 1
ATOM 1758 O O . ASN A 1 216 ? 4.877 11.512 5.920 1.00 97.94 216 ASN A O 1
ATOM 1762 N N . VAL A 1 217 ? 6.931 11.555 6.801 1.00 96.62 217 VAL A N 1
ATOM 1763 C CA . VAL A 1 217 ? 7.468 12.515 5.814 1.00 96.62 217 VAL A CA 1
ATOM 1764 C C . VAL A 1 217 ? 8.267 11.757 4.762 1.00 96.62 217 VAL A C 1
ATOM 1766 O O . VAL A 1 217 ? 9.265 11.115 5.094 1.00 96.62 217 VAL A O 1
ATOM 1769 N N . PHE A 1 218 ? 7.838 11.838 3.510 1.00 94.75 218 PHE A N 1
ATOM 1770 C CA . PHE A 1 218 ? 8.492 11.217 2.361 1.00 94.75 218 PHE A CA 1
ATOM 1771 C C . PHE A 1 218 ? 9.410 12.210 1.653 1.00 94.75 218 PHE A C 1
ATOM 1773 O O . PHE A 1 218 ? 9.484 13.385 2.012 1.00 94.75 218 PHE A O 1
ATOM 1780 N N . ASN A 1 219 ? 10.140 11.728 0.652 1.00 92.12 219 ASN A N 1
ATOM 1781 C CA . ASN A 1 219 ? 10.990 12.575 -0.169 1.00 92.12 219 ASN A CA 1
ATOM 1782 C C . ASN A 1 219 ? 10.198 13.749 -0.784 1.00 92.12 219 ASN A C 1
ATOM 1784 O O . ASN A 1 219 ? 9.065 13.580 -1.242 1.00 92.12 219 ASN A O 1
ATOM 1788 N N . TYR A 1 220 ? 10.831 14.922 -0.831 1.00 90.69 220 TYR A N 1
ATOM 1789 C CA . TYR A 1 220 ? 10.280 16.169 -1.362 1.00 90.69 220 TYR A CA 1
ATOM 1790 C C . TYR A 1 220 ? 9.609 16.024 -2.733 1.00 90.69 220 TYR A C 1
ATOM 1792 O O . TYR A 1 220 ? 8.506 16.535 -2.920 1.00 90.69 220 TYR A O 1
ATOM 1800 N N . TYR A 1 221 ? 10.231 15.286 -3.657 1.00 90.25 221 TYR A N 1
ATOM 1801 C CA . TYR A 1 221 ? 9.735 15.100 -5.024 1.00 90.25 221 TYR A CA 1
ATOM 1802 C C . TYR A 1 221 ? 8.455 14.256 -5.110 1.00 90.25 221 TYR A C 1
ATOM 1804 O O . TYR A 1 221 ? 7.840 14.199 -6.169 1.00 90.25 221 TYR A O 1
ATOM 1812 N N . SER A 1 222 ? 8.041 13.598 -4.022 1.00 91.06 222 SER A N 1
ATOM 1813 C CA . SER A 1 222 ? 6.820 12.785 -4.013 1.00 91.06 222 SER A CA 1
ATOM 1814 C C . SER A 1 222 ? 5.535 13.605 -3.861 1.00 91.06 222 SER A C 1
ATOM 1816 O O . SER A 1 222 ? 4.459 13.068 -4.111 1.00 91.06 222 SER A O 1
ATOM 1818 N N . TYR A 1 223 ? 5.611 14.871 -3.443 1.00 90.94 223 TYR A N 1
ATOM 1819 C CA . TYR A 1 223 ? 4.434 15.703 -3.183 1.00 90.94 223 TYR A CA 1
ATOM 1820 C C . TYR A 1 223 ? 4.136 16.634 -4.364 1.00 90.94 223 TYR A C 1
ATOM 1822 O O . TYR A 1 223 ? 5.029 17.324 -4.853 1.00 90.94 223 TYR A O 1
ATOM 1830 N N . GLU A 1 224 ? 2.867 16.682 -4.776 1.00 81.69 224 GLU A N 1
ATOM 1831 C CA . GLU A 1 224 ? 2.378 17.439 -5.941 1.00 81.69 224 GLU A CA 1
ATOM 1832 C C . GLU A 1 224 ? 2.766 18.929 -5.897 1.00 81.69 224 GLU A C 1
ATOM 1834 O O . GLU A 1 224 ? 3.301 19.464 -6.866 1.00 81.69 224 GLU A O 1
ATOM 1839 N N . ASP A 1 225 ? 2.590 19.582 -4.745 1.00 79.50 225 ASP A N 1
ATOM 1840 C CA . ASP A 1 225 ? 2.804 21.029 -4.593 1.00 79.50 225 ASP A CA 1
ATOM 1841 C C . ASP A 1 225 ? 4.280 21.450 -4.503 1.00 79.50 225 ASP A C 1
ATOM 1843 O O . ASP A 1 225 ? 4.602 22.641 -4.551 1.00 79.50 225 ASP A O 1
ATOM 1847 N N . ASN A 1 226 ? 5.193 20.490 -4.359 1.00 81.69 226 ASN A N 1
ATOM 1848 C CA . ASN A 1 226 ? 6.599 20.788 -4.117 1.00 81.69 226 ASN A CA 1
ATOM 1849 C C . ASN A 1 226 ? 7.351 21.136 -5.407 1.00 81.69 226 ASN A C 1
ATOM 1851 O O . ASN A 1 226 ? 8.303 21.909 -5.372 1.00 81.69 226 ASN A O 1
ATOM 1855 N N . VAL A 1 227 ? 6.937 20.618 -6.564 1.00 79.75 227 VAL A N 1
ATOM 1856 C CA . VAL A 1 227 ? 7.708 20.762 -7.806 1.00 79.75 227 VAL A CA 1
ATOM 1857 C C . VAL A 1 227 ? 6.850 21.382 -8.895 1.00 79.75 227 VAL A C 1
ATOM 1859 O O . VAL A 1 227 ? 5.913 20.771 -9.394 1.00 79.75 227 VAL A O 1
ATOM 1862 N N . ASN A 1 228 ? 7.221 22.582 -9.345 1.00 81.75 228 ASN A N 1
ATOM 1863 C CA . ASN A 1 228 ? 6.596 23.199 -10.511 1.00 81.75 228 ASN A CA 1
ATOM 1864 C C . ASN A 1 228 ? 7.496 23.047 -11.744 1.00 81.75 228 ASN A C 1
ATOM 1866 O O . ASN A 1 228 ? 8.371 23.879 -11.989 1.00 81.75 228 ASN A O 1
ATOM 1870 N N . LEU A 1 229 ? 7.247 21.995 -12.527 1.00 81.44 229 LEU A N 1
ATOM 1871 C CA . LEU A 1 229 ? 8.007 21.672 -13.741 1.00 81.44 229 LEU A CA 1
ATOM 1872 C C . LEU A 1 229 ? 7.914 22.753 -14.831 1.00 81.44 229 LEU A C 1
ATOM 1874 O O . LEU A 1 229 ? 8.815 22.865 -15.657 1.00 81.44 229 LEU A O 1
ATOM 1878 N N . GLU A 1 230 ? 6.847 23.558 -14.849 1.00 82.25 230 GLU A N 1
ATOM 1879 C CA . GLU A 1 230 ? 6.663 24.621 -15.848 1.00 82.25 230 GLU A CA 1
ATOM 1880 C C . GLU A 1 230 ? 7.596 25.812 -15.618 1.00 82.25 230 GLU A C 1
ATOM 1882 O O . GLU A 1 230 ? 7.899 26.549 -16.552 1.00 82.25 230 GLU A O 1
ATOM 1887 N N . LYS A 1 231 ? 8.059 25.999 -14.379 1.00 85.94 231 LYS A N 1
ATOM 1888 C CA . LYS A 1 231 ? 8.988 27.074 -14.011 1.00 85.94 231 LYS A CA 1
ATOM 1889 C C . LYS A 1 231 ? 10.456 26.711 -14.244 1.00 85.94 231 LYS A C 1
ATOM 1891 O O . LYS A 1 231 ? 11.316 27.561 -14.033 1.00 85.94 231 LYS A O 1
ATOM 1896 N N . ILE A 1 232 ? 10.744 25.474 -14.645 1.00 85.94 232 ILE A N 1
ATOM 1897 C CA . ILE A 1 232 ? 12.105 24.997 -14.895 1.00 85.94 232 ILE A CA 1
ATOM 1898 C C . ILE A 1 232 ? 12.454 25.294 -16.355 1.00 85.94 232 ILE A C 1
ATOM 1900 O O . ILE A 1 232 ? 11.913 24.671 -17.268 1.00 85.94 232 ILE A O 1
ATOM 1904 N N . GLU A 1 233 ? 13.337 26.274 -16.567 1.00 88.50 233 GLU A N 1
ATOM 1905 C CA . GLU A 1 233 ? 13.762 26.708 -17.907 1.00 88.50 233 GLU A CA 1
ATOM 1906 C C . GLU A 1 233 ? 14.741 25.721 -18.564 1.00 88.50 233 GLU A C 1
ATOM 1908 O O . GLU A 1 233 ? 14.721 25.559 -19.785 1.00 88.50 233 GLU A O 1
ATOM 1913 N N . ASP A 1 234 ? 15.587 25.048 -17.776 1.00 92.00 234 ASP A N 1
ATOM 1914 C CA . ASP A 1 234 ? 16.547 24.075 -18.299 1.00 92.00 234 ASP A CA 1
ATOM 1915 C C . ASP A 1 234 ? 15.868 22.731 -18.604 1.00 92.00 234 ASP A C 1
ATOM 1917 O O . ASP A 1 234 ? 15.399 22.014 -17.716 1.00 92.00 234 ASP A O 1
ATOM 1921 N N . GLU A 1 235 ? 15.833 22.356 -19.885 1.00 88.94 235 GLU A N 1
ATOM 1922 C CA . GLU A 1 235 ? 15.217 21.096 -20.314 1.00 88.94 235 GLU A CA 1
ATOM 1923 C C . GLU A 1 235 ? 15.922 19.853 -19.747 1.00 88.94 235 GLU A C 1
ATOM 1925 O O . GLU A 1 235 ? 15.290 18.804 -19.600 1.00 88.94 235 GLU A O 1
ATOM 1930 N N . GLY A 1 236 ? 17.227 19.935 -19.475 1.00 90.19 236 GLY A N 1
ATOM 1931 C CA . GLY A 1 236 ? 18.003 18.825 -18.929 1.00 90.19 236 GLY A CA 1
ATOM 1932 C C . GLY A 1 236 ? 17.619 18.536 -17.482 1.00 90.19 236 GLY A C 1
ATOM 1933 O O . GLY A 1 236 ? 17.316 17.393 -17.141 1.00 90.19 236 GLY A O 1
ATOM 1934 N N . GLU A 1 237 ? 17.583 19.577 -16.657 1.00 87.38 237 GLU A N 1
ATOM 1935 C CA . GLU A 1 237 ? 17.129 19.557 -15.269 1.00 87.38 237 GLU A CA 1
ATOM 1936 C C . GLU A 1 237 ? 15.672 19.103 -15.178 1.00 87.38 237 GLU A C 1
ATOM 1938 O O . GLU A 1 237 ? 15.354 18.189 -14.414 1.00 87.38 237 GLU A O 1
ATOM 1943 N N . ARG A 1 238 ? 14.795 19.652 -16.027 1.00 87.56 238 ARG A N 1
ATOM 1944 C CA . ARG A 1 238 ? 13.387 19.250 -16.078 1.00 87.56 238 ARG A CA 1
ATOM 1945 C C . ARG A 1 238 ? 13.230 17.752 -16.338 1.00 87.56 238 ARG A C 1
ATOM 1947 O O . ARG A 1 238 ? 12.526 17.082 -15.587 1.00 87.56 238 ARG A O 1
ATOM 1954 N N . ARG A 1 239 ? 13.917 17.203 -17.349 1.00 87.56 239 ARG A N 1
ATOM 1955 C CA . ARG A 1 239 ? 13.867 15.759 -17.651 1.00 87.56 239 ARG A CA 1
ATOM 1956 C C . ARG A 1 239 ? 14.411 14.903 -16.509 1.00 87.56 239 ARG A C 1
ATOM 1958 O O . ARG A 1 239 ? 13.902 13.809 -16.274 1.00 87.56 239 ARG A O 1
ATOM 1965 N N . GLN A 1 240 ? 15.440 15.373 -15.804 1.00 86.75 240 GLN A N 1
ATOM 1966 C CA . GLN A 1 240 ? 15.978 14.663 -14.641 1.00 86.75 240 GLN A CA 1
ATOM 1967 C C . GLN A 1 240 ? 14.953 14.604 -13.509 1.00 86.75 240 GLN A C 1
ATOM 1969 O O . GLN A 1 240 ? 14.713 13.528 -12.966 1.00 86.75 240 GLN A O 1
ATOM 1974 N N . ILE A 1 241 ? 14.304 15.725 -13.194 1.00 86.00 241 ILE A N 1
ATOM 1975 C CA . ILE A 1 241 ? 13.286 15.790 -12.141 1.00 86.00 241 ILE A CA 1
ATOM 1976 C C . ILE A 1 241 ? 12.047 14.973 -12.522 1.00 86.00 241 ILE A C 1
ATOM 1978 O O . ILE A 1 241 ? 11.561 14.198 -11.702 1.00 86.00 241 ILE A O 1
ATOM 1982 N N . GLU A 1 242 ? 11.581 15.059 -13.771 1.00 86.38 242 GLU A N 1
ATOM 1983 C CA . GLU A 1 242 ? 10.502 14.205 -14.289 1.00 86.38 242 GLU A CA 1
ATOM 1984 C C . GLU A 1 242 ? 10.850 12.717 -14.136 1.00 86.38 242 GLU A C 1
ATOM 1986 O O . GLU A 1 242 ? 10.032 11.925 -13.670 1.00 86.38 242 GLU A O 1
ATOM 1991 N N . SER A 1 243 ? 12.089 12.330 -14.455 1.00 84.81 243 SER A N 1
ATOM 1992 C CA . SER A 1 243 ? 12.565 10.961 -14.256 1.00 84.81 243 SER A CA 1
ATOM 1993 C C . SER A 1 243 ? 12.596 10.561 -12.778 1.00 84.81 243 SER A C 1
ATOM 1995 O O . SER A 1 243 ? 12.289 9.415 -12.459 1.00 84.81 243 SER A O 1
ATOM 1997 N N . ILE A 1 244 ? 12.961 11.462 -11.862 1.00 84.38 244 ILE A N 1
ATOM 1998 C CA . ILE A 1 244 ? 12.941 11.180 -10.419 1.00 84.38 244 ILE A CA 1
ATOM 1999 C C . ILE A 1 244 ? 11.501 10.938 -9.959 1.00 84.38 244 ILE A C 1
ATOM 2001 O O . ILE A 1 244 ? 11.219 9.887 -9.384 1.00 84.38 244 ILE A O 1
ATOM 2005 N N . ILE A 1 245 ? 10.584 11.854 -10.281 1.00 85.00 245 ILE A N 1
ATOM 2006 C CA . ILE A 1 245 ? 9.161 11.772 -9.916 1.00 85.00 245 ILE A CA 1
ATOM 2007 C C . ILE A 1 245 ? 8.536 10.469 -10.436 1.00 85.00 245 ILE A C 1
ATOM 2009 O O . ILE A 1 245 ? 7.852 9.763 -9.693 1.00 85.00 245 ILE A O 1
ATOM 2013 N N . ASN A 1 246 ? 8.822 10.111 -11.690 1.00 81.50 246 ASN A N 1
ATOM 2014 C CA . ASN A 1 246 ? 8.274 8.916 -12.331 1.00 81.50 246 ASN A CA 1
ATOM 2015 C C . ASN A 1 246 ? 8.835 7.594 -11.792 1.00 81.50 246 ASN A C 1
ATOM 2017 O O . ASN A 1 246 ? 8.254 6.555 -12.073 1.00 81.50 246 ASN A O 1
ATOM 2021 N N . ASN A 1 247 ? 9.951 7.594 -11.060 1.00 77.25 247 ASN A N 1
ATOM 2022 C CA . ASN A 1 247 ? 10.564 6.357 -10.562 1.00 77.25 247 ASN A CA 1
ATOM 2023 C C . ASN A 1 247 ? 10.489 6.211 -9.036 1.00 77.25 247 ASN A C 1
ATOM 2025 O O . ASN A 1 247 ? 10.516 5.090 -8.531 1.00 77.25 247 ASN A O 1
ATOM 2029 N N . PHE A 1 248 ? 10.390 7.314 -8.287 1.00 79.00 248 PHE A N 1
ATOM 2030 C CA . PHE A 1 248 ? 10.375 7.272 -6.821 1.00 79.00 248 PHE A CA 1
ATOM 2031 C C . PHE A 1 248 ? 8.995 6.968 -6.235 1.00 79.00 248 PHE A C 1
ATOM 2033 O O . PHE A 1 248 ? 8.910 6.267 -5.223 1.00 79.00 248 PHE A O 1
ATOM 2040 N N . GLY A 1 249 ? 7.929 7.431 -6.893 1.00 82.69 249 GLY A N 1
ATOM 2041 C CA . GLY A 1 249 ? 6.550 7.322 -6.423 1.00 82.69 249 GLY A CA 1
ATOM 2042 C C . GLY A 1 249 ? 5.948 8.670 -6.049 1.00 82.69 249 GLY A C 1
ATOM 2043 O O . GLY A 1 249 ? 6.651 9.599 -5.658 1.00 82.69 249 GLY A O 1
ATOM 2044 N N . GLN A 1 250 ? 4.627 8.759 -6.179 1.00 90.94 250 GLN A N 1
ATOM 2045 C CA . GLN A 1 250 ? 3.870 9.994 -5.991 1.00 90.94 250 GLN A CA 1
ATOM 2046 C C . GLN A 1 250 ? 2.899 9.828 -4.824 1.00 90.94 250 GLN A C 1
ATOM 2048 O O . GLN A 1 250 ? 2.149 8.849 -4.784 1.00 90.94 250 GLN A O 1
ATOM 2053 N N . THR A 1 251 ? 2.893 10.768 -3.885 1.00 95.19 251 THR A N 1
ATOM 2054 C CA . THR A 1 251 ? 1.930 10.849 -2.776 1.00 95.19 251 THR A CA 1
ATOM 2055 C C . THR A 1 251 ? 0.538 11.186 -3.346 1.00 95.19 251 THR A C 1
ATOM 2057 O O . THR A 1 251 ? 0.461 12.006 -4.258 1.00 95.19 251 THR A O 1
ATOM 2060 N N . PRO A 1 252 ? -0.571 10.561 -2.889 1.00 95.50 252 PRO A N 1
ATOM 2061 C CA . PRO A 1 252 ? -1.906 10.911 -3.370 1.00 95.50 252 PRO A CA 1
ATOM 2062 C C . PRO A 1 252 ? -2.260 12.346 -2.983 1.00 95.50 252 PRO A C 1
ATOM 2064 O O . PRO A 1 252 ? -1.793 12.839 -1.958 1.00 95.50 252 PRO A O 1
ATOM 2067 N N . THR A 1 253 ? -3.171 12.978 -3.717 1.00 94.69 253 THR A N 1
ATOM 2068 C CA . THR A 1 253 ? -3.698 14.292 -3.329 1.00 94.69 253 THR A CA 1
ATOM 2069 C C . THR A 1 253 ? -4.302 14.244 -1.919 1.00 94.69 253 THR A C 1
ATOM 2071 O O . THR A 1 253 ? -5.088 13.344 -1.597 1.00 94.69 253 THR A O 1
ATOM 2074 N N . GLN A 1 254 ? -3.945 15.215 -1.070 1.00 95.75 254 GLN A N 1
ATOM 2075 C CA . GLN A 1 254 ? -4.530 15.364 0.263 1.00 95.75 254 GLN A CA 1
ATOM 2076 C C . GLN A 1 254 ? -6.018 15.712 0.141 1.00 95.75 254 GLN A C 1
ATOM 2078 O O . GLN A 1 254 ? -6.396 16.690 -0.498 1.00 95.75 254 GLN A O 1
ATOM 2083 N N . LEU A 1 255 ? -6.879 14.916 0.769 1.00 95.38 255 LEU A N 1
ATOM 2084 C CA . LEU A 1 255 ? -8.331 15.044 0.649 1.00 95.38 255 LEU A CA 1
ATOM 2085 C C . LEU A 1 255 ? -8.950 15.913 1.744 1.00 95.38 255 LEU A C 1
ATOM 2087 O O . LEU A 1 255 ? -10.026 16.477 1.552 1.00 95.38 255 LEU A O 1
ATOM 2091 N N . PHE A 1 256 ? -8.311 15.983 2.911 1.00 95.19 256 PHE A N 1
ATOM 2092 C CA . PHE A 1 256 ? -8.819 16.709 4.070 1.00 95.19 256 PHE A CA 1
ATOM 2093 C C . PHE A 1 256 ? -7.692 17.038 5.058 1.00 95.19 256 PHE A C 1
ATOM 2095 O O . PHE A 1 256 ? -6.668 16.359 5.118 1.00 95.19 256 PHE A O 1
ATOM 2102 N N . THR A 1 257 ? -7.904 18.086 5.853 1.00 95.31 257 THR A N 1
ATOM 2103 C CA . THR A 1 257 ? -6.926 18.634 6.811 1.00 95.31 257 THR A CA 1
ATOM 2104 C C . THR A 1 257 ? -7.356 18.484 8.274 1.00 95.31 257 THR A C 1
ATOM 2106 O O . THR A 1 257 ? -6.647 18.923 9.176 1.00 95.31 257 THR A O 1
ATOM 2109 N N . GLU A 1 258 ? -8.494 17.834 8.522 1.00 96.50 258 GLU A N 1
ATOM 2110 C CA . GLU A 1 258 ? -8.995 17.482 9.855 1.00 96.50 258 GLU A CA 1
ATOM 2111 C C . GLU A 1 258 ? -8.939 15.959 10.070 1.00 96.50 258 GLU A C 1
ATOM 2113 O O . GLU A 1 258 ? -8.862 15.217 9.094 1.00 96.50 258 GLU A O 1
ATOM 2118 N N . PRO A 1 259 ? -8.986 15.449 11.313 1.00 97.94 259 PRO A N 1
ATOM 2119 C CA . PRO A 1 259 ? -9.017 14.007 11.553 1.00 97.94 259 PRO A CA 1
ATOM 2120 C C . PRO A 1 259 ? -10.188 13.312 10.847 1.00 97.94 259 PRO A C 1
ATOM 2122 O O . PRO A 1 259 ? -11.341 13.738 10.969 1.00 97.94 259 PRO A O 1
ATOM 2125 N N . HIS A 1 260 ? -9.906 12.214 10.143 1.00 97.56 260 HIS A N 1
ATOM 2126 C CA . HIS A 1 260 ? -10.932 11.423 9.478 1.00 97.56 260 HIS A CA 1
ATOM 2127 C C . HIS A 1 260 ? -11.901 10.832 10.516 1.00 97.56 260 HIS A C 1
ATOM 2129 O O . HIS A 1 260 ? -11.466 10.269 11.526 1.00 97.56 260 HIS A O 1
ATOM 2135 N N . PRO A 1 261 ? -13.225 10.887 10.285 1.00 95.38 261 PRO A N 1
ATOM 2136 C CA . PRO A 1 261 ? -14.191 10.325 11.218 1.00 95.38 261 PRO A CA 1
ATOM 2137 C C . PRO A 1 261 ? -13.999 8.812 11.376 1.00 95.38 261 PRO A C 1
ATOM 2139 O O . PRO A 1 261 ? -13.847 8.075 10.397 1.00 95.38 261 PRO A O 1
ATOM 2142 N N . GLN A 1 262 ? -14.049 8.334 12.617 1.00 95.06 262 GLN A N 1
ATOM 2143 C CA . GLN A 1 262 ? -14.031 6.905 12.907 1.00 95.06 262 GLN A CA 1
ATOM 2144 C C . GLN A 1 262 ? -15.304 6.235 12.370 1.00 95.06 262 GLN A C 1
ATOM 2146 O O . GLN A 1 262 ? -16.417 6.747 12.537 1.00 95.06 262 GLN A O 1
ATOM 2151 N N . ARG A 1 263 ? -15.154 5.068 11.734 1.00 91.56 263 ARG A N 1
ATOM 2152 C CA . ARG A 1 263 ? -16.298 4.269 11.287 1.00 91.56 263 ARG A CA 1
ATOM 2153 C C . ARG A 1 263 ? -17.024 3.713 12.510 1.00 91.56 263 ARG A C 1
ATOM 2155 O O . ARG A 1 263 ? -16.407 3.124 13.392 1.00 91.56 263 ARG A O 1
ATOM 2162 N N . MET A 1 264 ? -18.342 3.872 12.533 1.00 84.19 264 MET A N 1
ATOM 2163 C CA . MET A 1 264 ? -19.185 3.242 13.547 1.00 84.19 264 MET A CA 1
ATOM 2164 C C . MET A 1 264 ? -19.138 1.721 13.396 1.00 84.19 264 MET A C 1
ATOM 2166 O O . MET A 1 264 ? -19.196 1.211 12.274 1.00 84.19 264 MET A O 1
ATOM 2170 N N . THR A 1 265 ? -19.113 1.002 14.516 1.00 80.56 265 THR A N 1
ATOM 2171 C CA . THR A 1 265 ? -19.353 -0.447 14.507 1.00 80.56 265 THR A CA 1
ATOM 2172 C C . THR A 1 265 ? -20.735 -0.755 13.933 1.00 80.56 265 THR A C 1
ATOM 2174 O O . THR A 1 265 ? -21.639 0.088 13.952 1.00 80.56 265 THR A O 1
ATOM 2177 N N . SER A 1 266 ? -20.940 -1.983 13.458 1.00 76.12 266 SER A N 1
ATOM 2178 C CA . SER A 1 266 ? -22.249 -2.452 12.981 1.00 76.12 266 SER A CA 1
ATOM 2179 C C . SER A 1 266 ? -23.373 -2.178 13.998 1.00 76.12 266 SER A C 1
ATOM 2181 O O . SER A 1 266 ? -24.440 -1.664 13.647 1.00 76.12 266 SER A O 1
ATOM 2183 N N . LEU A 1 267 ? -23.104 -2.427 15.282 1.00 76.75 267 LEU A N 1
ATOM 2184 C CA . LEU A 1 267 ? -24.030 -2.177 16.383 1.00 76.75 267 LEU A CA 1
ATOM 2185 C C . LEU A 1 267 ? -24.263 -0.683 16.643 1.00 76.75 267 LEU A C 1
ATOM 2187 O O . LEU A 1 267 ? -25.393 -0.284 16.924 1.00 76.75 267 LEU A O 1
ATOM 2191 N N . GLU A 1 268 ? -23.230 0.154 16.580 1.00 79.56 268 GLU A N 1
ATOM 2192 C CA . GLU A 1 268 ? -23.369 1.607 16.741 1.00 79.56 268 GLU A CA 1
ATOM 2193 C C . GLU A 1 268 ? -24.106 2.243 15.574 1.00 79.56 268 GLU A C 1
ATOM 2195 O O . GLU A 1 268 ? -24.969 3.085 15.806 1.00 79.56 268 GLU A O 1
ATOM 2200 N N . ALA A 1 269 ? -23.829 1.808 14.345 1.00 78.69 269 ALA A N 1
ATOM 2201 C CA . ALA A 1 269 ? -24.557 2.227 13.159 1.00 78.69 269 ALA A CA 1
ATOM 2202 C C . ALA A 1 269 ? -26.037 1.849 13.289 1.00 78.69 269 ALA A C 1
ATOM 2204 O O . ALA A 1 269 ? -26.907 2.706 13.136 1.00 78.69 269 ALA A O 1
ATOM 2205 N N . TRP A 1 270 ? -26.335 0.606 13.687 1.00 75.50 270 TRP A N 1
ATOM 2206 C CA . TRP A 1 270 ? -27.705 0.171 13.957 1.00 75.50 270 TRP A CA 1
ATOM 2207 C C . TRP A 1 270 ? -28.363 0.994 15.072 1.00 75.50 270 TRP A C 1
ATOM 2209 O O . TRP A 1 270 ? -29.472 1.495 14.902 1.00 75.50 270 TRP A O 1
ATOM 2219 N N . ARG A 1 271 ? -27.673 1.220 16.198 1.00 76.31 271 ARG A N 1
ATOM 2220 C CA . ARG A 1 271 ? -28.172 2.071 17.293 1.00 76.31 271 ARG A CA 1
ATOM 2221 C C . ARG A 1 271 ? -28.382 3.513 16.846 1.00 76.31 271 ARG A C 1
ATOM 2223 O O . ARG A 1 271 ? -29.327 4.139 17.312 1.00 76.31 271 ARG A O 1
ATOM 2230 N N . SER A 1 272 ? -27.519 4.046 15.988 1.00 72.75 272 SER A N 1
ATOM 2231 C CA . SER A 1 272 ? -27.625 5.390 15.421 1.00 72.75 272 SER A CA 1
ATOM 2232 C C . SER A 1 272 ? -28.872 5.500 14.548 1.00 72.75 272 SER A C 1
ATOM 2234 O O . SER A 1 272 ? -29.675 6.408 14.752 1.00 72.75 272 SER A O 1
ATOM 2236 N N . VAL A 1 273 ? -29.115 4.508 13.684 1.00 70.88 273 VAL A N 1
ATOM 2237 C CA . VAL A 1 273 ? -30.350 4.394 12.895 1.00 70.88 273 VAL A CA 1
ATOM 2238 C C . VAL A 1 273 ? -31.573 4.310 13.813 1.00 70.88 273 VAL A C 1
ATOM 2240 O O . VAL A 1 273 ? -32.489 5.113 13.675 1.00 70.88 273 VAL A O 1
ATOM 2243 N N . VAL A 1 274 ? -31.576 3.427 14.818 1.00 70.62 274 VAL A N 1
ATOM 2244 C CA . VAL A 1 274 ? -32.704 3.252 15.760 1.00 70.62 274 VAL A CA 1
ATOM 2245 C C . VAL A 1 274 ? -32.939 4.482 16.647 1.00 70.62 274 VAL A C 1
ATOM 2247 O O . VAL A 1 274 ? -34.078 4.803 16.965 1.00 70.62 274 VAL A O 1
ATOM 2250 N N . ARG A 1 275 ? -31.894 5.212 17.052 1.00 65.94 275 ARG A N 1
ATOM 2251 C CA . ARG A 1 275 ? -32.036 6.498 17.766 1.00 65.94 275 ARG A CA 1
ATOM 2252 C C . ARG A 1 275 ? -32.466 7.632 16.832 1.00 65.94 275 ARG A C 1
ATOM 2254 O O . ARG A 1 275 ? -33.038 8.616 17.297 1.00 65.94 275 ARG A O 1
ATOM 2261 N N . GLY A 1 276 ? -32.157 7.510 15.543 1.00 58.44 276 GLY A N 1
ATOM 2262 C CA . GLY A 1 276 ? -32.609 8.388 14.469 1.00 58.44 276 GLY A CA 1
ATOM 2263 C C . GLY A 1 276 ? -34.068 8.155 14.074 1.00 58.44 276 GLY A C 1
ATOM 2264 O O . GLY A 1 276 ? -34.713 9.102 13.627 1.00 58.44 276 GLY A O 1
ATOM 2265 N N . TYR A 1 277 ? -34.618 6.957 14.315 1.00 45.53 277 TYR A N 1
ATOM 2266 C CA . TYR A 1 277 ? -36.047 6.653 14.177 1.00 45.53 277 TYR A CA 1
ATOM 2267 C C . TYR A 1 277 ? -36.866 7.621 15.050 1.00 45.53 277 TYR A C 1
ATOM 2269 O O . TYR A 1 277 ? -36.928 7.504 16.273 1.00 45.53 277 TYR A O 1
ATOM 2277 N N . GLY A 1 278 ? -37.462 8.631 14.407 1.00 52.00 278 GLY A N 1
ATOM 2278 C CA . GLY A 1 278 ? -38.260 9.685 15.046 1.00 52.00 278 GLY A CA 1
ATOM 2279 C C . GLY A 1 278 ? -37.697 11.108 14.925 1.00 52.00 278 GLY A C 1
ATOM 2280 O O . GLY A 1 278 ? -38.443 12.067 15.124 1.00 52.00 278 GLY A O 1
ATOM 2281 N N . LYS A 1 279 ? -36.427 11.292 14.537 1.00 54.25 279 LYS A N 1
ATOM 2282 C CA . LYS A 1 279 ? -35.903 12.600 14.104 1.00 54.25 279 LYS A CA 1
ATOM 2283 C C . LYS A 1 279 ? -35.980 12.669 12.576 1.00 54.25 279 LYS A C 1
ATOM 2285 O O . LYS A 1 279 ? -35.379 11.852 11.899 1.00 54.25 279 LYS A O 1
ATOM 2290 N N . LYS A 1 280 ? -36.731 13.641 12.040 1.00 51.38 280 LYS A N 1
ATOM 2291 C CA . LYS A 1 280 ? -36.996 13.898 10.602 1.00 51.38 280 LYS A CA 1
ATOM 2292 C C . LYS A 1 280 ? -35.735 14.194 9.749 1.00 51.38 280 LYS A C 1
ATOM 2294 O O . LYS A 1 280 ? -35.656 15.248 9.120 1.00 51.38 280 LYS A O 1
ATOM 2299 N N . SER A 1 281 ? -34.709 13.349 9.741 1.00 51.50 281 SER A N 1
ATOM 2300 C CA . SER A 1 281 ? -33.476 13.604 8.974 1.00 51.50 281 SER A CA 1
ATOM 2301 C C . SER A 1 281 ? -32.760 12.335 8.515 1.00 51.50 281 SER A C 1
ATOM 2303 O O . SER A 1 281 ? -31.540 12.242 8.598 1.00 51.50 281 SER A O 1
ATOM 2305 N N . SER A 1 282 ? -33.495 11.366 7.986 1.00 51.19 282 SER A N 1
ATOM 2306 C CA . SER A 1 282 ? -32.932 10.357 7.091 1.00 51.19 282 SER A CA 1
ATOM 2307 C C . SER A 1 282 ? -33.358 10.721 5.664 1.00 51.19 282 SER A C 1
ATOM 2309 O O . SER A 1 282 ? -34.538 10.871 5.374 1.00 51.19 282 SER A O 1
ATOM 2311 N N . CYS A 1 283 ? -32.410 10.860 4.734 1.00 51.56 283 CYS A N 1
ATOM 2312 C CA . CYS A 1 283 ? -32.710 10.907 3.295 1.00 51.56 283 CYS A CA 1
ATOM 2313 C C . CYS A 1 283 ? -32.971 9.485 2.762 1.00 51.56 283 CYS A C 1
ATOM 2315 O O . CYS A 1 283 ? -32.486 9.116 1.694 1.00 51.56 283 CYS A O 1
ATOM 2317 N N . ASN A 1 284 ? -33.660 8.647 3.541 1.00 60.72 284 ASN A N 1
ATOM 2318 C CA . ASN A 1 284 ? -33.972 7.286 3.143 1.00 60.72 284 ASN A CA 1
ATOM 2319 C C . ASN A 1 284 ? -35.244 7.312 2.290 1.00 60.72 284 ASN A C 1
ATOM 2321 O O . ASN A 1 284 ? -36.334 7.570 2.798 1.00 60.72 284 ASN A O 1
ATOM 2325 N N . LEU A 1 285 ? -35.104 7.035 0.991 1.00 54.94 285 LEU A N 1
ATOM 2326 C CA . LEU A 1 285 ? -36.226 6.981 0.050 1.00 54.94 285 LEU A CA 1
ATOM 2327 C C . LEU A 1 285 ? -37.337 6.032 0.533 1.00 54.94 285 LEU A C 1
ATOM 2329 O O . LEU A 1 285 ? -38.515 6.329 0.348 1.00 54.94 285 LEU A O 1
ATOM 2333 N N . LEU A 1 286 ? -36.968 4.927 1.193 1.00 60.47 286 LEU A N 1
ATOM 2334 C CA . LEU A 1 286 ? -37.913 3.922 1.685 1.00 60.47 286 LEU A CA 1
ATOM 2335 C C . LEU A 1 286 ? -38.773 4.431 2.853 1.00 60.47 286 LEU A C 1
ATOM 2337 O O . LEU A 1 286 ? -39.896 3.975 3.028 1.00 60.47 286 LEU A O 1
ATOM 2341 N N . GLU A 1 287 ? -38.283 5.406 3.622 1.00 53.12 287 GLU A N 1
ATOM 2342 C CA . GLU A 1 287 ? -39.015 6.025 4.741 1.00 53.12 287 GLU A CA 1
ATOM 2343 C C . GLU A 1 287 ? -39.913 7.188 4.286 1.00 53.12 287 GLU A C 1
ATOM 2345 O O . GLU A 1 287 ? -40.684 7.750 5.066 1.00 53.12 287 GLU A O 1
ATOM 2350 N N . HIS A 1 288 ? -39.828 7.558 3.008 1.00 62.31 288 HIS A N 1
ATOM 2351 C CA . HIS A 1 288 ? -40.588 8.646 2.401 1.00 62.31 288 HIS A CA 1
ATOM 2352 C C . HIS A 1 288 ? -41.401 8.190 1.190 1.00 62.31 288 HIS A C 1
ATOM 2354 O O . HIS A 1 288 ? -41.800 9.031 0.387 1.00 62.31 288 HIS A O 1
ATOM 2360 N N . LEU A 1 289 ? -41.688 6.888 1.074 1.00 68.00 289 LEU A N 1
ATOM 2361 C CA . LEU A 1 289 ? -42.532 6.341 0.006 1.00 68.00 289 LEU A CA 1
ATOM 2362 C C . LEU A 1 289 ? -43.905 7.024 -0.045 1.00 68.00 289 LEU A C 1
ATOM 2364 O O . LEU A 1 289 ? -44.382 7.333 -1.130 1.00 68.00 289 LEU A O 1
ATOM 2368 N N . ASP A 1 290 ? -44.472 7.380 1.109 1.00 71.56 290 ASP A N 1
ATOM 2369 C CA . ASP A 1 290 ? -45.742 8.118 1.192 1.00 71.56 290 ASP A CA 1
ATOM 2370 C C . ASP A 1 290 ? -45.663 9.537 0.591 1.00 71.56 290 ASP A C 1
ATOM 2372 O O . ASP A 1 290 ? -46.678 10.124 0.220 1.00 71.56 290 ASP A O 1
ATOM 2376 N N . ASN A 1 291 ? -44.454 10.097 0.473 1.00 63.69 291 ASN A N 1
ATOM 2377 C CA . ASN A 1 291 ? -44.198 11.393 -0.157 1.00 63.69 291 ASN A CA 1
ATOM 2378 C C . ASN A 1 291 ? -43.807 11.263 -1.639 1.00 63.69 291 ASN A C 1
ATOM 2380 O O . ASN A 1 291 ? -43.686 12.284 -2.326 1.00 63.69 291 ASN A O 1
ATOM 2384 N N . VAL A 1 292 ? -43.588 10.042 -2.143 1.00 67.06 292 VAL A N 1
ATOM 2385 C CA . VAL A 1 292 ? -43.268 9.798 -3.552 1.00 67.06 292 VAL A CA 1
ATOM 2386 C C . VAL A 1 292 ? -44.510 10.081 -4.384 1.00 67.06 292 VAL A C 1
ATOM 2388 O O . VAL A 1 292 ? -45.538 9.418 -4.272 1.00 67.06 292 VAL A O 1
ATOM 2391 N N . LYS A 1 293 ? -44.407 11.077 -5.263 1.00 65.75 293 LYS A N 1
ATOM 2392 C CA . LYS A 1 293 ? -45.432 11.357 -6.266 1.00 65.75 293 LYS A CA 1
ATOM 2393 C C . LYS A 1 293 ? -45.065 10.639 -7.551 1.00 65.75 293 LYS A C 1
ATOM 2395 O O . LYS A 1 293 ? -44.041 10.938 -8.162 1.00 65.75 293 LYS A O 1
ATOM 2400 N N . THR A 1 294 ? -45.907 9.702 -7.967 1.00 66.88 294 THR A N 1
ATOM 2401 C CA . THR A 1 294 ? -45.784 9.078 -9.280 1.00 66.88 294 THR A CA 1
ATOM 2402 C C . THR A 1 294 ? -46.346 10.017 -10.341 1.00 66.88 294 THR A C 1
ATOM 2404 O O . THR A 1 294 ? -47.445 10.559 -10.222 1.00 66.88 294 THR A O 1
ATOM 2407 N N . HIS A 1 295 ? -45.569 10.220 -11.398 1.00 63.81 295 HIS A N 1
ATOM 2408 C CA . HIS A 1 295 ? -45.997 10.943 -12.584 1.00 63.81 295 HIS A CA 1
ATOM 2409 C C . HIS A 1 295 ? -45.940 9.964 -13.749 1.00 63.81 295 HIS A C 1
ATOM 2411 O O . HIS A 1 295 ? -44.860 9.591 -14.194 1.00 63.81 295 HIS A O 1
ATOM 2417 N N . CYS A 1 296 ? -47.108 9.514 -14.199 1.00 67.00 296 CYS A N 1
ATOM 2418 C CA . CYS A 1 296 ? -47.209 8.674 -15.386 1.00 67.00 296 CYS A CA 1
ATOM 2419 C C . CYS A 1 296 ? -47.237 9.577 -16.615 1.00 67.00 296 CYS A C 1
ATOM 2421 O O . CYS A 1 296 ? -47.972 10.570 -16.637 1.00 67.00 296 CYS A O 1
ATOM 2423 N N . VAL A 1 297 ? -46.424 9.244 -17.609 1.00 65.38 297 VAL A N 1
ATOM 2424 C CA . VAL A 1 297 ? -46.384 9.956 -18.882 1.00 65.38 297 VAL A CA 1
ATOM 2425 C C . VAL A 1 297 ? -46.295 8.926 -19.991 1.00 65.38 297 VAL A C 1
ATOM 2427 O O . VAL A 1 297 ? -45.434 8.048 -19.955 1.00 65.38 297 VAL A O 1
ATOM 2430 N N . ASP A 1 298 ? -47.175 9.068 -20.974 1.00 69.94 298 ASP A N 1
ATOM 2431 C CA . ASP A 1 298 ? -47.141 8.281 -22.196 1.00 69.94 298 ASP A CA 1
ATOM 2432 C C . ASP A 1 298 ? -46.006 8.797 -23.085 1.00 69.94 298 ASP A C 1
ATOM 2434 O O . ASP A 1 298 ? -46.069 9.895 -23.641 1.00 69.94 298 ASP A O 1
ATOM 2438 N N . VAL A 1 299 ? -44.927 8.017 -23.164 1.00 67.56 299 VAL A N 1
ATOM 2439 C CA . VAL A 1 299 ? -43.729 8.358 -23.946 1.00 67.56 299 VAL A CA 1
ATOM 2440 C C . VAL A 1 299 ? -43.870 7.932 -25.411 1.00 67.56 299 VAL A C 1
ATOM 2442 O O . VAL A 1 299 ? -43.315 8.574 -26.300 1.00 67.56 299 VAL A O 1
ATOM 2445 N N . SER A 1 300 ? -44.629 6.870 -25.677 1.00 73.81 300 SER A N 1
ATOM 2446 C CA . SER A 1 300 ? -44.974 6.410 -27.020 1.00 73.81 300 SER A CA 1
ATOM 2447 C C . SER A 1 300 ? -46.318 5.672 -27.001 1.00 73.81 300 SER A C 1
ATOM 2449 O O . SER A 1 300 ? -46.768 5.222 -25.947 1.00 73.81 300 SER A O 1
ATOM 2451 N N . GLY A 1 301 ? -46.985 5.589 -28.155 1.00 74.94 301 GLY A N 1
ATOM 2452 C CA . GLY A 1 301 ? -48.239 4.842 -28.300 1.00 74.94 301 GLY A CA 1
ATOM 2453 C C . GLY A 1 301 ? -48.015 3.331 -28.421 1.00 74.94 301 GLY A C 1
ATOM 2454 O O . GLY A 1 301 ? -46.914 2.889 -28.749 1.00 74.94 301 GLY A O 1
ATOM 2455 N N . GLU A 1 302 ? -49.074 2.541 -28.221 1.00 77.94 302 GLU A N 1
ATOM 2456 C CA . GLU A 1 302 ? -49.033 1.066 -28.300 1.00 77.94 302 GLU A CA 1
ATOM 2457 C C . GLU A 1 302 ? -48.531 0.535 -29.656 1.00 77.94 302 GLU A C 1
ATOM 2459 O O . GLU A 1 302 ? -47.939 -0.540 -29.719 1.00 77.94 302 GLU A O 1
ATOM 2464 N N . GLU A 1 303 ? -48.719 1.299 -30.735 1.00 82.75 303 GLU A N 1
ATOM 2465 C CA . GLU A 1 303 ? -48.276 0.937 -32.090 1.00 82.75 303 GLU A CA 1
ATOM 2466 C C . GLU A 1 303 ? -46.762 1.116 -32.319 1.00 82.75 303 GLU A C 1
ATOM 2468 O O . GLU A 1 303 ? -46.225 0.609 -33.303 1.00 82.75 303 GLU A O 1
ATOM 2473 N N . ASP A 1 304 ? -46.060 1.828 -31.432 1.00 83.69 304 ASP A N 1
ATOM 2474 C CA . ASP A 1 304 ? -44.626 2.119 -31.550 1.00 83.69 304 ASP A CA 1
ATOM 2475 C C . ASP A 1 304 ? -43.957 2.147 -30.160 1.00 83.69 304 ASP A C 1
ATOM 2477 O O . ASP A 1 304 ? -43.594 3.216 -29.656 1.00 83.69 304 ASP A O 1
ATOM 2481 N N . PRO A 1 305 ? -43.831 0.991 -29.481 1.00 86.00 305 PRO A N 1
ATOM 2482 C CA . PRO A 1 305 ? -43.318 0.916 -28.115 1.00 86.00 305 PRO A CA 1
ATOM 2483 C C . PRO A 1 305 ? -41.856 1.367 -28.005 1.00 86.00 305 PRO A C 1
ATOM 2485 O O . PRO A 1 305 ? -41.042 1.140 -28.903 1.00 86.00 305 PRO A O 1
ATOM 2488 N N . VAL A 1 306 ? -41.507 1.964 -26.864 1.00 84.62 306 VAL A N 1
ATOM 2489 C CA . VAL A 1 306 ? -40.117 2.265 -26.493 1.00 84.62 306 VAL A CA 1
ATOM 2490 C C . VAL A 1 306 ? -39.334 0.963 -26.290 1.00 84.62 306 VAL A C 1
ATOM 2492 O O . VAL A 1 306 ? -39.733 0.113 -25.498 1.00 84.62 306 VAL A O 1
ATOM 2495 N N . VAL A 1 307 ? -38.196 0.827 -26.974 1.00 88.69 307 VAL A N 1
ATOM 2496 C CA . VAL A 1 307 ? -37.272 -0.319 -26.861 1.00 88.69 307 VAL A CA 1
ATOM 2497 C C . VAL A 1 307 ? -35.958 0.036 -26.168 1.00 88.69 307 VAL A C 1
ATOM 2499 O O . VAL A 1 307 ? -35.229 -0.857 -25.745 1.00 88.69 307 VAL A O 1
ATOM 2502 N N . PHE A 1 308 ? -35.650 1.326 -26.022 1.00 86.00 308 PHE A N 1
ATOM 2503 C CA . PHE A 1 308 ? -34.464 1.789 -25.309 1.00 86.00 308 PHE A CA 1
ATOM 2504 C C . PHE A 1 308 ? -34.749 3.067 -24.530 1.00 86.00 308 PHE A C 1
ATOM 2506 O O . PHE A 1 308 ? -35.440 3.961 -25.019 1.00 86.00 308 PHE A O 1
ATOM 2513 N N . VAL A 1 309 ? -34.159 3.160 -23.341 1.00 84.50 309 VAL A N 1
ATOM 2514 C CA . VAL A 1 309 ? -34.182 4.344 -22.483 1.00 84.50 309 VAL A CA 1
ATOM 2515 C C . VAL A 1 309 ? -32.752 4.618 -22.021 1.00 84.50 309 VAL A C 1
ATOM 2517 O O . VAL A 1 309 ? -32.133 3.774 -21.380 1.00 84.50 309 VAL A O 1
ATOM 2520 N N . GLY A 1 310 ? -32.232 5.795 -22.353 1.00 81.81 310 GLY A N 1
ATOM 2521 C CA . GLY A 1 310 ? -30.912 6.273 -21.968 1.00 81.81 310 GLY A CA 1
ATOM 2522 C C . GLY A 1 310 ? -31.019 7.467 -21.029 1.00 81.81 310 GLY A C 1
ATOM 2523 O O . GLY A 1 310 ? -31.565 8.508 -21.392 1.00 81.81 310 GLY A O 1
ATOM 2524 N N . THR A 1 311 ? -30.469 7.328 -19.827 1.00 75.88 311 THR A N 1
ATOM 2525 C CA . THR A 1 311 ? -30.282 8.430 -18.874 1.00 75.88 311 THR A CA 1
ATOM 2526 C C . THR A 1 311 ? -28.817 8.878 -18.876 1.00 75.88 311 THR A C 1
ATOM 2528 O O . THR A 1 311 ? -27.936 8.019 -18.965 1.00 75.88 311 THR A O 1
ATOM 2531 N N . PRO A 1 312 ? -28.517 10.178 -18.726 1.00 64.62 312 PRO A N 1
ATOM 2532 C CA . PRO A 1 312 ? -27.163 10.677 -18.549 1.00 64.62 312 PRO A CA 1
ATOM 2533 C C . PRO A 1 312 ? -26.492 9.975 -17.369 1.00 64.62 312 PRO A C 1
ATOM 2535 O O . PRO A 1 312 ? -27.033 9.933 -16.266 1.00 64.62 312 PRO A O 1
ATOM 2538 N N . THR A 1 313 ? -25.302 9.430 -17.596 1.00 58.28 313 THR A N 1
ATOM 2539 C CA . THR A 1 313 ? -24.479 8.808 -16.547 1.00 58.28 313 THR A CA 1
ATOM 2540 C C . THR A 1 313 ? -23.789 9.844 -15.660 1.00 58.28 313 THR A C 1
ATOM 2542 O O . THR A 1 313 ? -23.396 9.532 -14.539 1.00 58.28 313 THR A O 1
ATOM 2545 N N . ILE A 1 314 ? -23.676 11.089 -16.135 1.00 55.56 314 ILE A N 1
ATOM 2546 C CA . ILE A 1 314 ? -23.102 12.220 -15.407 1.00 55.56 314 ILE A CA 1
ATOM 2547 C C . ILE A 1 314 ? -24.240 13.178 -15.055 1.00 55.56 314 ILE A C 1
ATOM 2549 O O . ILE A 1 314 ? -24.697 13.953 -15.892 1.00 55.56 314 ILE A O 1
ATOM 2553 N N . GLN A 1 315 ? -24.695 13.133 -13.804 1.00 55.09 315 GLN A N 1
ATOM 2554 C CA . GLN A 1 315 ? -25.548 14.182 -13.254 1.00 55.09 315 GLN A CA 1
ATOM 2555 C C . GLN A 1 315 ? -24.672 15.402 -12.974 1.00 55.09 315 GLN A C 1
ATOM 2557 O O . GLN A 1 315 ? -23.949 15.445 -11.976 1.00 55.09 315 GLN A O 1
ATOM 2562 N N . THR A 1 316 ? -24.706 16.402 -13.851 1.00 48.31 316 THR A N 1
ATOM 2563 C CA . THR A 1 316 ? -24.045 17.685 -13.609 1.00 48.31 316 THR A CA 1
ATOM 2564 C C . THR A 1 316 ? -24.775 18.405 -12.476 1.00 48.31 316 THR A C 1
ATOM 2566 O O . THR A 1 316 ? -25.653 19.235 -12.697 1.00 48.31 316 THR A O 1
ATOM 2569 N N . ARG A 1 317 ? -24.407 18.111 -11.223 1.00 52.88 317 ARG A N 1
ATOM 2570 C CA . ARG A 1 317 ? -24.764 18.941 -10.065 1.00 52.88 317 ARG A CA 1
ATOM 2571 C C . ARG A 1 317 ? -23.989 20.256 -10.132 1.00 52.88 317 ARG A C 1
ATOM 2573 O O . ARG A 1 317 ? -23.087 20.509 -9.341 1.00 52.88 317 ARG A O 1
ATOM 2580 N N . ALA A 1 318 ? -24.322 21.107 -11.095 1.00 41.59 318 ALA A N 1
ATOM 2581 C CA . ALA A 1 318 ? -23.832 22.470 -11.107 1.00 41.59 318 ALA A CA 1
ATOM 2582 C C . ALA A 1 318 ? -24.667 23.278 -10.106 1.00 41.59 318 ALA A C 1
ATOM 2584 O O . ALA A 1 318 ? -25.795 23.667 -10.401 1.00 41.59 318 ALA A O 1
ATOM 2585 N N . LEU A 1 319 ? -24.089 23.586 -8.939 1.00 45.38 319 LEU A N 1
ATOM 2586 C CA . LEU A 1 319 ? -24.625 24.541 -7.948 1.00 45.38 319 LEU A CA 1
ATOM 2587 C C . LEU A 1 319 ? -24.987 25.918 -8.551 1.00 45.38 319 LEU A C 1
ATOM 2589 O O . LEU A 1 319 ? -25.670 26.713 -7.915 1.00 45.38 319 LEU A O 1
ATOM 2593 N N . ILE A 1 320 ? -24.538 26.192 -9.779 1.00 45.31 320 ILE A N 1
ATOM 2594 C CA . ILE A 1 320 ? -24.619 27.482 -10.468 1.00 45.31 320 ILE A CA 1
ATOM 2595 C C . ILE A 1 320 ? -25.730 27.498 -11.543 1.00 45.31 320 ILE A C 1
ATOM 2597 O O . ILE A 1 320 ? -26.175 28.570 -11.940 1.00 45.31 320 ILE A O 1
ATOM 2601 N N . ALA A 1 321 ? -26.243 26.341 -11.985 1.00 47.34 321 ALA A N 1
ATOM 2602 C CA . ALA A 1 321 ? -27.246 26.248 -13.055 1.00 47.34 321 ALA A CA 1
ATOM 2603 C C . ALA A 1 321 ? -28.561 25.621 -12.560 1.00 47.34 321 ALA A C 1
ATOM 2605 O O . ALA A 1 321 ? -29.009 24.582 -13.044 1.00 47.34 321 ALA A O 1
ATOM 2606 N N . SER A 1 322 ? -29.203 26.267 -11.587 1.00 48.31 322 SER A N 1
ATOM 2607 C CA . SER A 1 322 ? -30.580 25.945 -11.202 1.00 48.31 322 SER A CA 1
ATOM 2608 C C . SER A 1 322 ? -31.545 26.395 -12.311 1.00 48.31 322 SER A C 1
ATOM 2610 O O . SER A 1 322 ? -32.050 27.513 -12.305 1.00 48.31 322 SER A O 1
ATOM 2612 N N . GLY A 1 323 ? -31.776 25.542 -13.314 1.00 53.62 323 GLY A N 1
ATOM 2613 C CA . GLY A 1 323 ? -32.748 25.846 -14.373 1.00 53.62 323 GLY A CA 1
ATOM 2614 C C . GLY A 1 323 ? -32.665 25.036 -15.666 1.00 53.62 323 GLY A C 1
ATOM 2615 O O . GLY A 1 323 ? -33.620 25.087 -16.439 1.00 53.62 323 GLY A O 1
ATOM 2616 N N . ASN A 1 324 ? -31.588 24.282 -15.909 1.00 57.53 324 ASN A N 1
ATOM 2617 C CA . ASN A 1 324 ? -31.497 23.437 -17.102 1.00 57.53 324 ASN A CA 1
ATOM 2618 C C . ASN A 1 324 ? -32.140 22.063 -16.846 1.00 57.53 324 ASN A C 1
ATOM 2620 O O . ASN A 1 324 ? -31.853 21.457 -15.813 1.00 57.53 324 ASN A O 1
ATOM 2624 N N . PRO A 1 325 ? -33.011 21.571 -17.747 1.00 62.28 325 PRO A N 1
ATOM 2625 C CA . PRO A 1 325 ? -33.604 20.249 -17.608 1.00 62.28 325 PRO A CA 1
ATOM 2626 C C . PRO A 1 325 ? -32.547 19.159 -17.813 1.00 62.28 325 PRO A C 1
ATOM 2628 O O . PRO A 1 325 ? -31.776 19.209 -18.773 1.00 62.28 325 PRO A O 1
ATOM 2631 N N . GLU A 1 326 ? -32.541 18.158 -16.934 1.00 67.56 326 GLU A N 1
ATOM 2632 C CA . GLU A 1 326 ? -31.847 16.899 -17.197 1.00 67.56 326 GLU A CA 1
ATOM 2633 C C . GLU A 1 326 ? -32.549 16.188 -18.359 1.00 67.56 326 GLU A C 1
ATOM 2635 O O . GLU A 1 326 ? -33.770 16.277 -18.510 1.00 67.56 326 GLU A O 1
ATOM 2640 N N . GLN A 1 327 ? -31.771 15.528 -19.215 1.00 72.44 327 GLN A N 1
ATOM 2641 C CA . GLN A 1 327 ? -32.282 14.903 -20.432 1.00 72.44 327 GLN A CA 1
ATOM 2642 C C . GLN A 1 327 ? -32.479 13.403 -20.230 1.00 72.44 327 GLN A C 1
ATOM 2644 O O . GLN A 1 327 ? -31.724 12.761 -19.517 1.00 72.44 327 GLN A O 1
ATOM 2649 N N . LEU A 1 328 ? -33.478 12.835 -20.884 1.00 77.12 328 LEU A N 1
ATOM 2650 C CA . LEU A 1 328 ? -33.759 11.411 -20.974 1.00 77.12 328 LEU A CA 1
ATOM 2651 C C . LEU A 1 328 ? -33.977 11.107 -22.451 1.00 77.12 328 LEU A C 1
ATOM 2653 O O . LEU A 1 328 ? -34.824 11.724 -23.086 1.00 77.12 328 LEU A O 1
ATOM 2657 N N . VAL A 1 329 ? -33.240 10.155 -23.000 1.00 81.50 329 VAL A N 1
ATOM 2658 C CA . VAL A 1 329 ? -33.364 9.767 -24.405 1.00 81.50 329 VAL A CA 1
ATOM 2659 C C . VAL A 1 329 ? -34.133 8.458 -24.489 1.00 81.50 329 VAL A C 1
ATOM 2661 O O . VAL A 1 329 ? -33.864 7.535 -23.729 1.00 81.50 329 VAL A O 1
ATOM 2664 N N . THR A 1 330 ? -35.078 8.342 -25.416 1.00 83.75 330 THR A N 1
ATOM 2665 C CA . THR A 1 330 ? -35.772 7.073 -25.681 1.00 83.75 330 THR A CA 1
ATOM 2666 C C . THR A 1 330 ? -35.764 6.743 -27.159 1.00 83.75 330 THR A C 1
ATOM 2668 O O . THR A 1 330 ? -35.900 7.653 -27.971 1.00 83.75 330 THR A O 1
ATOM 2671 N N . VAL A 1 331 ? -35.662 5.460 -27.498 1.00 84.25 331 VAL A N 1
ATOM 2672 C CA . VAL A 1 331 ? -35.781 4.972 -28.879 1.00 84.25 331 VAL A CA 1
ATOM 2673 C C . VAL A 1 331 ? -36.975 4.033 -28.975 1.00 84.25 331 VAL A C 1
ATOM 2675 O O . VAL A 1 331 ? -37.112 3.136 -28.141 1.00 84.25 331 VAL A O 1
ATOM 2678 N N . THR A 1 332 ? -37.842 4.236 -29.964 1.00 85.00 332 THR A N 1
ATOM 2679 C CA . THR A 1 332 ? -38.981 3.346 -30.241 1.00 85.00 332 THR A CA 1
ATOM 2680 C C . THR A 1 332 ? -38.605 2.207 -31.186 1.00 85.00 332 THR A C 1
ATOM 2682 O O . THR A 1 332 ? -37.562 2.244 -31.838 1.00 85.00 332 THR A O 1
ATOM 2685 N N . ILE A 1 333 ? -39.447 1.175 -31.278 1.00 84.44 333 ILE A N 1
ATOM 2686 C CA . ILE A 1 333 ? -39.207 0.015 -32.150 1.00 84.44 333 ILE A CA 1
ATOM 2687 C C . ILE A 1 333 ? -39.128 0.391 -33.637 1.00 84.44 333 ILE A C 1
ATOM 2689 O O . ILE A 1 333 ? -38.437 -0.275 -34.409 1.00 84.44 333 ILE A O 1
ATOM 2693 N N . SER A 1 334 ? -39.796 1.471 -34.056 1.00 82.88 334 SER A N 1
ATOM 2694 C CA . SER A 1 334 ? -39.657 2.009 -35.413 1.00 82.88 334 SER A CA 1
ATOM 2695 C C . SER A 1 334 ? -38.359 2.796 -35.636 1.00 82.88 334 SER A C 1
ATOM 2697 O O . SER A 1 334 ? -38.100 3.216 -36.762 1.00 82.88 334 SER A O 1
ATOM 2699 N N . GLY A 1 335 ? -37.522 2.950 -34.603 1.00 78.69 335 GLY A N 1
ATOM 2700 C CA . GLY A 1 335 ? -36.247 3.662 -34.656 1.00 78.69 335 GLY A CA 1
ATOM 2701 C C . GLY A 1 335 ? -36.359 5.163 -34.382 1.00 78.69 335 GLY A C 1
ATOM 2702 O O . GLY A 1 335 ? -35.433 5.905 -34.706 1.00 78.69 335 GLY A O 1
ATOM 2703 N N . ARG A 1 336 ? -37.474 5.641 -33.807 1.00 77.06 336 ARG A N 1
ATOM 2704 C CA . ARG A 1 336 ? -37.639 7.070 -33.494 1.00 77.06 336 ARG A CA 1
ATOM 2705 C C . ARG A 1 336 ? -36.911 7.429 -32.212 1.00 77.06 336 ARG A C 1
ATOM 2707 O O . ARG A 1 336 ? -37.143 6.802 -31.181 1.00 77.06 336 ARG A O 1
ATOM 2714 N N . LEU A 1 337 ? -36.083 8.465 -32.279 1.00 80.88 337 LEU A N 1
ATOM 2715 C CA . LEU A 1 337 ? -35.372 9.033 -31.142 1.00 80.88 337 LEU A CA 1
ATOM 2716 C C . LEU A 1 337 ? -36.207 10.161 -30.523 1.00 80.88 337 LEU A C 1
ATOM 2718 O O . LEU A 1 337 ? -36.573 11.106 -31.213 1.00 80.88 337 LEU A O 1
ATOM 2722 N N . ASN A 1 338 ? -36.474 10.095 -29.220 1.00 75.44 338 ASN A N 1
ATOM 2723 C CA . ASN A 1 338 ? -37.139 11.167 -28.476 1.00 75.44 338 ASN A CA 1
ATOM 2724 C C . ASN A 1 338 ? -36.244 11.655 -27.335 1.00 75.44 338 ASN A C 1
ATOM 2726 O O . ASN A 1 338 ? -35.594 10.842 -26.674 1.00 75.44 338 ASN A O 1
ATOM 2730 N N . ILE A 1 339 ? -36.251 12.966 -27.082 1.00 76.56 339 ILE A N 1
ATOM 2731 C CA . ILE A 1 339 ? -35.499 13.607 -25.999 1.00 76.56 339 ILE A CA 1
ATOM 2732 C C . ILE A 1 339 ? -36.492 14.254 -25.034 1.00 76.56 339 ILE A C 1
ATOM 2734 O O . ILE A 1 339 ? -37.234 15.167 -25.383 1.00 76.56 339 ILE A O 1
ATOM 2738 N N . HIS A 1 340 ? -36.479 13.806 -23.787 1.00 73.88 340 HIS A N 1
ATOM 2739 C CA . HIS A 1 340 ? -37.366 14.285 -22.735 1.00 73.88 340 HIS A CA 1
ATOM 2740 C C . HIS A 1 340 ? -36.563 15.091 -21.727 1.00 73.88 340 HIS A C 1
ATOM 2742 O O . HIS A 1 340 ? -35.503 14.658 -21.291 1.00 73.88 340 HIS A O 1
ATOM 2748 N N . GLY A 1 341 ? -37.060 16.264 -21.350 1.00 68.88 341 GLY A N 1
ATOM 2749 C CA . GLY A 1 341 ? -36.451 17.088 -20.312 1.00 68.88 341 GLY A CA 1
ATOM 2750 C C . GLY A 1 341 ? -37.196 16.936 -18.991 1.00 68.88 341 GLY A C 1
ATOM 2751 O O . GLY A 1 341 ? -38.428 16.996 -18.972 1.00 68.88 341 GLY A O 1
ATOM 2752 N N . TRP A 1 342 ? -36.488 16.814 -17.871 1.00 67.50 342 TRP A N 1
ATOM 2753 C CA . TRP A 1 342 ? -37.094 16.980 -16.551 1.00 67.50 342 TRP A CA 1
ATOM 2754 C C . TRP A 1 342 ? -36.325 17.983 -15.693 1.00 67.50 342 TRP A C 1
ATOM 2756 O O . TRP A 1 342 ? -35.102 18.071 -15.728 1.00 67.50 342 TRP A O 1
ATOM 2766 N N . LEU A 1 343 ? -37.070 18.766 -14.917 1.00 62.28 343 LEU A N 1
ATOM 2767 C CA . LEU A 1 343 ? -36.549 19.711 -13.940 1.00 62.28 343 LEU A CA 1
ATOM 2768 C C . LEU A 1 343 ? -36.813 19.140 -12.546 1.00 62.28 343 LEU A C 1
ATOM 2770 O O . LEU A 1 343 ? -37.953 19.203 -12.077 1.00 62.28 343 LEU A O 1
ATOM 2774 N N . PRO A 1 344 ? -35.794 18.598 -11.857 1.00 55.28 344 PRO A N 1
ATOM 2775 C CA . PRO A 1 344 ? -35.991 17.989 -10.544 1.00 55.28 344 PRO A CA 1
ATOM 2776 C C . PRO A 1 344 ? -36.465 18.993 -9.476 1.00 55.28 344 PRO A C 1
ATOM 2778 O O . PRO A 1 344 ? -37.056 18.587 -8.479 1.00 55.28 344 PRO A O 1
ATOM 2781 N N . PHE A 1 345 ? -36.274 20.303 -9.698 1.00 55.06 345 PHE A N 1
ATOM 2782 C CA . PHE A 1 345 ? -36.617 21.359 -8.743 1.00 55.06 345 PHE A CA 1
ATOM 2783 C C . PHE A 1 345 ? -37.311 22.548 -9.434 1.00 55.06 345 PHE A C 1
ATOM 2785 O O . PHE A 1 345 ? -36.662 23.492 -9.876 1.00 55.06 345 PHE A O 1
ATOM 2792 N N . SER A 1 346 ? -38.646 22.532 -9.526 1.00 51.25 346 SER A N 1
ATOM 2793 C CA . SER A 1 346 ? -39.439 23.705 -9.928 1.00 51.25 346 SER A CA 1
ATOM 2794 C C . SER A 1 346 ? -40.333 24.151 -8.775 1.00 51.25 346 SER A C 1
ATOM 2796 O O . SER A 1 346 ? -41.200 23.403 -8.335 1.00 51.25 346 SER A O 1
ATOM 2798 N N . SER A 1 347 ? -40.143 25.380 -8.290 1.00 49.88 347 SER A N 1
ATOM 2799 C CA . SER A 1 347 ? -40.994 25.983 -7.253 1.00 49.88 347 SER A CA 1
ATOM 2800 C C . SER A 1 347 ? -42.303 26.567 -7.804 1.00 49.88 347 SER A C 1
ATOM 2802 O O . SER A 1 347 ? -43.166 26.968 -7.028 1.00 49.88 347 SER A O 1
ATOM 2804 N N . THR A 1 348 ? -42.461 26.632 -9.132 1.00 53.31 348 THR A N 1
ATOM 2805 C CA . THR A 1 348 ? -43.497 27.446 -9.795 1.00 53.31 348 THR A CA 1
ATOM 2806 C C . THR A 1 348 ? -44.310 26.727 -10.877 1.00 53.31 348 THR A C 1
ATOM 2808 O O . THR A 1 348 ? -45.290 27.301 -11.350 1.00 53.31 348 THR A O 1
ATOM 2811 N N . LYS A 1 349 ? -43.989 25.484 -11.271 1.00 53.25 349 LYS A N 1
ATOM 2812 C CA . LYS A 1 349 ? -44.772 24.728 -12.272 1.00 53.25 349 LYS A CA 1
ATOM 2813 C C . LYS A 1 349 ? -45.433 23.485 -11.679 1.00 53.25 349 LYS A C 1
ATOM 2815 O O . LYS A 1 349 ? -44.820 22.728 -10.939 1.00 53.25 349 LYS A O 1
ATOM 2820 N N . SER A 1 350 ? -46.677 23.227 -12.088 1.00 53.78 350 SER A N 1
ATOM 2821 C CA . SER A 1 350 ? -47.458 22.034 -11.720 1.00 53.78 350 SER A CA 1
ATOM 2822 C C . SER A 1 350 ? -46.985 20.735 -12.391 1.00 53.78 350 SER A C 1
ATOM 2824 O O . SER A 1 350 ? -47.527 19.670 -12.100 1.00 53.78 350 SER A O 1
ATOM 2826 N N . ARG A 1 351 ? -45.991 20.797 -13.289 1.00 55.41 351 ARG A N 1
ATOM 2827 C CA . ARG A 1 351 ? -45.410 19.638 -13.983 1.00 55.41 351 ARG A CA 1
ATOM 2828 C C . ARG A 1 351 ? -43.879 19.777 -14.041 1.00 55.41 351 ARG A C 1
ATOM 2830 O O . ARG A 1 351 ? -43.410 20.715 -14.684 1.00 55.41 351 ARG A O 1
ATOM 2837 N N . PRO A 1 352 ? -43.105 18.876 -13.405 1.00 58.19 352 PRO A N 1
ATOM 2838 C CA . PRO A 1 352 ? -41.639 18.898 -13.446 1.00 58.19 352 PRO A CA 1
ATOM 2839 C C . PRO A 1 352 ? -41.050 18.297 -14.737 1.00 58.19 352 PRO A C 1
ATOM 2841 O O . PRO A 1 352 ? -39.834 18.240 -14.881 1.00 58.19 352 PRO A O 1
ATOM 2844 N N . PHE A 1 353 ? -41.889 17.877 -15.689 1.00 60.31 353 PHE A N 1
ATOM 2845 C CA . PHE A 1 353 ? -41.473 17.237 -16.937 1.00 60.31 353 PHE A CA 1
ATOM 2846 C C . PHE A 1 353 ? -41.887 18.066 -18.158 1.00 60.31 353 PHE A C 1
ATOM 2848 O O . PHE A 1 353 ? -43.017 18.559 -18.234 1.00 60.31 353 PHE A O 1
ATOM 2855 N N . THR A 1 354 ? -40.984 18.182 -19.128 1.00 59.47 354 THR A N 1
ATOM 2856 C CA . THR A 1 354 ? -41.231 18.743 -20.457 1.00 59.47 354 THR A CA 1
ATOM 2857 C C . THR A 1 354 ? -40.903 17.691 -21.505 1.00 59.47 354 THR A C 1
ATOM 2859 O O . THR A 1 354 ? -39.743 17.332 -21.696 1.00 59.47 354 THR A O 1
ATOM 2862 N N . PHE A 1 355 ? -41.932 17.221 -22.199 1.00 59.88 355 PHE A N 1
ATOM 2863 C CA . PHE A 1 355 ? -41.798 16.287 -23.311 1.00 59.88 355 PHE A CA 1
ATOM 2864 C C . PHE A 1 355 ? -41.752 17.109 -24.591 1.00 59.88 355 PHE A C 1
ATOM 2866 O O . PHE A 1 355 ? -42.735 17.768 -24.937 1.00 59.88 355 PHE A O 1
ATOM 2873 N N . GLN A 1 356 ? -40.592 17.145 -25.240 1.00 57.69 356 GLN A N 1
ATOM 2874 C CA . GLN A 1 356 ? -40.436 17.780 -26.540 1.00 57.69 356 GLN A CA 1
ATOM 2875 C C . GLN A 1 356 ? -40.138 16.693 -27.560 1.00 57.69 356 GLN A C 1
ATOM 2877 O O . GLN A 1 356 ? -39.198 15.919 -27.422 1.00 57.69 356 GLN A O 1
ATOM 2882 N N . PHE A 1 357 ? -40.986 16.623 -28.575 1.00 56.09 357 PHE A N 1
ATOM 2883 C CA . PHE A 1 357 ? -40.748 15.762 -29.715 1.00 56.09 357 PHE A CA 1
ATOM 2884 C C . PHE A 1 357 ? -39.718 16.437 -30.622 1.00 56.09 357 PHE A C 1
ATOM 2886 O O . PHE A 1 357 ? -39.943 17.571 -31.050 1.00 56.09 357 PHE A O 1
ATOM 2893 N N . ASP A 1 358 ? -38.610 15.757 -30.914 1.00 56.78 358 ASP A N 1
ATOM 289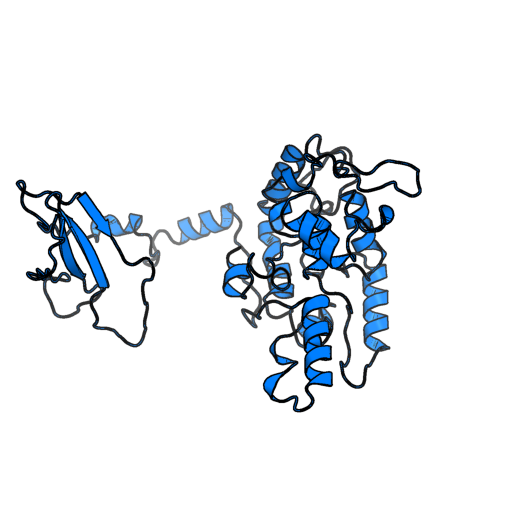4 C CA . ASP A 1 358 ? -37.713 16.183 -31.984 1.00 56.78 358 ASP A CA 1
ATOM 2895 C C . ASP A 1 358 ? -38.192 15.553 -33.294 1.00 56.78 358 ASP A C 1
ATOM 2897 O O . ASP A 1 358 ? -37.941 14.384 -33.581 1.00 56.78 358 ASP A O 1
ATOM 2901 N N . SER A 1 359 ? -38.921 16.335 -34.090 1.00 54.38 359 SER A N 1
ATOM 2902 C CA . SER A 1 359 ? -39.463 15.889 -35.375 1.00 54.38 359 SER A CA 1
ATOM 2903 C C . SER A 1 359 ? -38.408 15.648 -36.453 1.00 54.38 359 SER A C 1
ATOM 2905 O O . SER A 1 359 ? -38.770 15.226 -37.547 1.00 54.38 359 SER A O 1
ATOM 2907 N N . ASN A 1 360 ? -37.132 15.938 -36.180 1.00 49.81 360 ASN A N 1
ATOM 2908 C CA . ASN A 1 360 ? -36.062 15.898 -37.173 1.00 49.81 360 ASN A CA 1
ATOM 2909 C C . ASN A 1 360 ? -35.070 14.741 -36.962 1.00 49.81 360 ASN A C 1
ATOM 2911 O O . ASN A 1 360 ? -34.189 14.546 -37.798 1.00 49.81 360 ASN A O 1
ATOM 2915 N N . ALA A 1 361 ? -35.200 13.960 -35.886 1.00 51.94 361 ALA A N 1
ATOM 2916 C CA . ALA A 1 361 ? -34.303 12.848 -35.574 1.00 51.94 361 ALA A CA 1
ATOM 2917 C C . ALA A 1 361 ? -34.873 11.501 -36.062 1.00 51.94 361 ALA A C 1
ATOM 2919 O O . ALA A 1 361 ? -35.387 10.693 -35.284 1.00 51.94 361 ALA A O 1
ATOM 2920 N N . HIS A 1 362 ? -34.785 11.247 -37.369 1.00 52.06 362 HIS A N 1
ATOM 2921 C CA . HIS A 1 362 ? -35.031 9.925 -37.948 1.00 52.06 362 HIS A CA 1
ATOM 2922 C C . HIS A 1 362 ? -33.701 9.237 -38.264 1.00 52.06 362 HIS A C 1
ATOM 2924 O O . HIS A 1 362 ? -32.840 9.816 -38.922 1.00 52.06 362 HIS A O 1
ATOM 2930 N N . PHE A 1 363 ? -33.538 7.991 -37.818 1.00 50.75 363 PHE A N 1
ATOM 2931 C CA . PHE A 1 363 ? -32.574 7.092 -38.442 1.00 50.75 363 PHE A CA 1
ATOM 2932 C C . PHE A 1 363 ? -33.236 6.537 -39.705 1.00 50.75 363 PHE A C 1
ATOM 2934 O O . PHE A 1 363 ? -34.181 5.751 -39.609 1.00 50.75 363 PHE A O 1
ATOM 2941 N N . ASP A 1 364 ? -32.784 6.983 -40.878 1.00 49.78 364 ASP A N 1
ATOM 2942 C CA . ASP A 1 364 ? -33.137 6.317 -42.132 1.00 49.78 364 ASP A CA 1
ATOM 2943 C C . ASP A 1 364 ? -32.640 4.865 -42.064 1.00 49.78 364 ASP A C 1
ATOM 2945 O O . ASP A 1 364 ? -31.509 4.604 -41.645 1.00 49.78 364 ASP A O 1
ATOM 2949 N N . ARG A 1 365 ? -33.530 3.925 -42.397 1.00 42.69 365 ARG A N 1
ATOM 2950 C CA . ARG A 1 365 ? -33.258 2.481 -42.376 1.00 42.69 365 ARG A CA 1
ATOM 2951 C C . ARG A 1 365 ? -32.242 2.048 -43.420 1.00 42.69 365 ARG A C 1
ATOM 2953 O O . ARG A 1 365 ? -32.334 2.549 -44.563 1.00 42.69 365 ARG A O 1
#

InterPro domains:
  IPR000409 BEACH domain [PF02138] (1-263)
  IPR000409 BEACH domain [PS50197] (1-263)
  IPR000409 BEACH domain [SM01026] (1-263)
  IPR000409 BEACH domain [cd06071] (1-263)
  IPR036372 BEACH domain superfamily [G3DSA:1.10.1540.10] (1-263)
  IPR036372 BEACH domain superfamily [SSF81837] (1-263)
  IPR050865 BEACH Domain-Containing [PTHR13743] (1-358)

Sequence (365 aa):
MHLNNIAGRTYNDLNQYPVFPWVLVDFESEELDLTDPGVFRDFTKPVGSQNPVIEQTVRERYKEFDDPTMGKFHFGSHYSNAAGVLHYLIRLEPFTSLHIDLQSGRFDHADRQFFSIASSWSTIYNTGTDVKELIPEFFYLPDFLKNINDYDLGKLQSGDRLGDVILPKWAATPEDFIATHRGALECDYVSSQLHHWIDLVFGYKQTGPEAEKATNVFNYYSYEDNVNLEKIEDEGERRQIESIINNFGQTPTQLFTEPHPQRMTSLEAWRSVVRGYGKKSSCNLLEHLDNVKTHCVDVSGEEDPVVFVGTPTIQTRALIASGNPEQLVTVTISGRLNIHGWLPFSSTKSRPFTFQFDSNAHFDR

Radius of gyration: 26.98 Å; chains: 1; bounding box: 70×51×61 Å

Organism: Geodia barretti (NCBI:txid519541)

Secondary structure (DSSP, 8-state):
-HHHHHTT--TT-GGG---B---B---SSSS--TT-GGGB--TTS-GGGSSHHHHHHHHHHHHH--BTTTB--SBSS-SS-HHHHHHHHTTSTTHHHHHHHHTTSSPPPGGGS--BHHHHHHHHHHHSS--PPB-GGGGT--GGG--TT-----B-TTSPBP-SPBPPTT-SSHHHHHHHHHHHHTSHHHHHHHHHHHHHHTSTTSSHHHHHHTT--B-GGGSGGG--GGG---HHHHHHHHHHHHHH--PPPP--SSPPPPPPPHHHHHHHHHHHTTSS----GGGGGGGPPP-----S-TTS-EEEEE--SS----TT-TTPPEEEEEEETT-BEEEEEE-S--SS-S-SEEEE--TT-B---

Foldseek 3Di:
DVLLVVLVADPVAQLRHRFDADFFLDQADLADDLVDPNRGFQLLAALLPRAVVSVVVLLVCQVVDQDPQFGGASAAFDQGANQLVLLQQCLDPPSVVVCCVVVVNDADDLVSGQAEPNVLSCCSRPPSHDRHGDHCCQQPPLRSQFNPVPDQNDADPVRHTGGGHHGRNNAPGSVSSNPVSNCSCPDQSVLQRNLSNCCLQARQLVDDPNVSVNSRGYTQLQEPVSDDLVPDPDPVVSVVSVVCNNGRHHRGHHDYNDRGDRHDGPVRVVVVVVVCVPPPDDPDCVVCVVVDDDDDDPLDDPVWAWPDKDFDPDDPPPPPDQPFFGWIWTATPQGAIFIKTFRPDDPPDPGRIDGDGPPPDHDDD

pLDDT: mean 86.37, std 15.36, range [41.59, 98.81]